Protein 4WOK (pdb70)

InterPro domains:
  IPR001509 NAD-dependent epimerase/dehydratase [PF01370] (6-254)
  IPR005886 UDP-glucose 4-epimerase [TIGR01179] (5-318)
  IPR005886 UDP-glucose 4-epimerase [cd05247] (5-318)
  IPR036291 NAD(P)-binding domain superfamily [SSF51735] (4-320)

CATH classification: 3.40.50.720 (+1 more: 3.90.25.10)

Solvent-accessible surface area: 13259 Å² total; per-residue (Å²): 122,62,36,0,0,0,0,10,0,1,18,15,28,1,2,5,0,3,67,38,0,34,70,101,51,23,35,2,4,3,0,12,54,55,78,42,9,76,110,88,10,24,116,64,42,73,58,22,80,5,46,9,59,60,66,80,96,0,27,109,6,2,118,154,24,68,10,34,0,0,0,4,26,20,20,29,31,42,119,44,46,2,100,95,55,54,74,75,2,97,161,35,5,29,29,0,2,81,11,0,2,17,0,2,92,101,31,88,9,53,11,0,0,3,7,5,8,1,29,0,1,15,80,33,106,62,80,53,0,23,39,80,35,62,41,94,8,142,45,28,55,0,97,0,14,11,57,0,13,102,25,0,36,91,21,19,136,67,101,38,12,90,28,0,1,0,16,16,48,44,20,4,4,1,12,108,113,37,133,8,22,12,54,51,134,76,21,37,59,36,4,5,63,0,0,35,3,6,17,59,141,61,134,74,0,61,8,66,1,78,86,18,99,16,139,61,9,0,13,28,38,3,13,2,2,0,19,0,0,0,55,0,0,1,56,0,0,46,32,3,107,132,94,18,49,70,23,34,0,0,1,3,49,21,62,25,18,2,18,78,69,0,18,95,0,0,24,152,13,11,66,114,92,10,51,47,35,66,124,87,96,151,101,85,53,37,55,17,24,48,0,44,33,63,53,0,31,125,95,17,49,4,116,32,90,79,11,78,40,58,29,2,0,100,10,4,0,75,52,14,34,12,72,53,110

Foldseek 3Di:
DAEEEQEQLQAALNLLLCVVSLVVPHAYEYEYQVPWGDPVSNDRHHYDHDALLVLVSLLVVCLVRVHQAYEHPFADADFVCCQVCVVRRCCCLVVSLVSNLVSCLVNVNAEYEYEAEPLQQDDFDDPAAFPPTHGDHDTSNSVSSVNSVVVQVVCCVVRVHFYEYEYEHAEFFHDLVQPGAHDGVVDDGQLLVQLLQLLVVDVADEAAWQCFPDPRTFAKEFYAYSNLVSVLSVLRSVCVVVVHHYYYFYDGQSDIDGSVRSQVLLCVFFVTGGHYDYHHHDPPDHRYYGHDHVVCCVRSVGHGDQGDSNSRNQRHNVVNNTDTD

Sequence (325 aa):
ANNVLVVGGAGFIGSHTAKKLLAGQQGYAPVVYDNLSTGHQSAVRWGDFVEGDILDQARLVETMEKYAPVAVIHFAAASSAAYYVVGESVEDPAKYYRNNVGGTQSLLLDACRLTRTQNVIFSSSCATYGVPSRLPIGEGEAQNPINPYGRRTKLIAEHMLADYAVAYGLLRYVALRYFNASSGADIDGELGEKHDPETHLIPRAMMAAAGRLDVLEVYGDDYETPDGTCIRDYIHVTDLARAHVLAVEHLKEAGGNLAVNLGTGRGTSIREIVQSIGRLTGRSVPVAMRRARRAGDPPALYADPALAAEKLGFHTVYSDLDDTIIRTAAPHFGLEVR

Radius of gyration: 19.09 Å; Cα contacts (8 Å, |Δi|>4): 729; chains: 1; bounding box: 48×44×53 Å

Organism: Brucella ovis (strain ATCC 25840 / 63/290 / NCTC 10512) (NCBI:txid444178)

Secondary structure (DSSP, 8-state):
--EEEEETTTSHHHHHHHHHHHHTT-EEEEEE--SSS-GGG--SS-EEE--TT-HHHHHHHHHHH--SEEEE------TTHHHH-HHHHIIIIIIHHHHHHHHHHHTT--EEEEE--GGGGBS-SSSSB-TTS--B-SSHHHHHHHHHHHHHHHHHHHH--EEEEEE-SEEE---TTSS-----SS---HHHHHHHHHHTSSS-EEEE-S-SSSTTSS-EE-EEEHHHHHHHHHHHHHHHHTTPPPEEEE-S-S--EEHHHHHHHHHHHHS----EEEEPPPTT--SB--B--HHHHHHH----SS-SHHHHHHHHGGGGT----

Structure (mmCIF, N/CA/C/O backbone):
data_4WOK
#
_entry.id   4WOK
#
_cell.length_a   76.480
_cell.length_b   86.460
_cell.length_c   126.850
_cell.angle_alpha   90.000
_cell.angle_beta   90.000
_cell.angle_gamma   90.000
#
_symmetry.space_group_name_H-M   'I 2 2 2'
#
loop_
_entity.id
_entity.type
_entity.pdbx_description
1 polymer 'UDP-glucose 4-epimerase'
2 non-polymer NICOTINAMIDE-ADENINE-DINUCLEOTIDE
3 non-polymer 'ZINC ION'
4 non-polymer 'PHOSPHATE ION'
5 water water
#
loop_
_atom_site.group_PDB
_atom_site.id
_atom_site.type_symbol
_atom_site.label_atom_id
_atom_site.label_alt_id
_atom_site.label_comp_id
_atom_site.label_asym_id
_atom_site.label_entity_id
_atom_site.label_seq_id
_atom_site.pdbx_PDB_ins_code
_atom_site.Cartn_x
_atom_site.Cartn_y
_atom_site.Cartn_z
_atom_site.occupancy
_atom_site.B_iso_or_equiv
_atom_site.auth_seq_id
_atom_site.auth_comp_id
_atom_site.auth_asym_id
_atom_site.auth_atom_id
_atom_site.pdbx_PDB_model_num
ATOM 1 N N . ALA A 1 11 ? 27.652 5.614 50.222 1.00 48.22 3 ALA A N 1
ATOM 2 C CA . ALA A 1 11 ? 28.371 5.757 48.960 1.00 60.53 3 ALA A CA 1
ATOM 3 C C . ALA A 1 11 ? 27.629 6.724 48.049 1.00 51.14 3 ALA A C 1
ATOM 4 O O . ALA A 1 11 ? 27.887 7.929 48.062 1.00 57.24 3 ALA A O 1
ATOM 6 N N . ASN A 1 12 ? 26.703 6.210 47.253 1.00 37.06 4 ASN A N 1
ATOM 7 C CA . ASN A 1 12 ? 25.948 7.107 46.401 1.00 31.89 4 ASN A CA 1
ATOM 8 C C . ASN A 1 12 ? 24.489 6.679 46.235 1.00 32.06 4 ASN A C 1
ATOM 9 O O . ASN A 1 12 ? 23.808 7.192 45.359 1.00 29.50 4 ASN A O 1
ATOM 14 N N . ASN A 1 13 ? 24.005 5.766 47.085 1.00 26.08 5 ASN A N 1
ATOM 15 C CA . ASN A 1 13 ? 22.560 5.451 47.077 1.00 24.42 5 ASN A CA 1
ATOM 16 C C . ASN A 1 13 ? 21.749 6.617 47.633 1.00 28.49 5 ASN A C 1
ATOM 17 O O . ASN A 1 13 ? 22.089 7.174 48.682 1.00 26.98 5 ASN A O 1
ATOM 22 N N . VAL A 1 14 ? 20.679 6.981 46.935 1.00 25.30 6 VAL A N 1
ATOM 23 C CA . VAL A 1 14 ? 19.753 7.983 47.425 1.00 24.30 6 VAL A CA 1
ATOM 24 C C . VAL A 1 14 ? 18.380 7.339 47.444 1.00 23.33 6 VAL A C 1
ATOM 25 O O . VAL A 1 14 ? 17.922 6.812 46.437 1.00 20.10 6 VAL A O 1
ATOM 29 N N . LEU A 1 15 ? 17.756 7.308 48.616 1.00 20.52 7 LEU A N 1
ATOM 30 C CA . LEU A 1 15 ? 16.463 6.661 48.751 1.00 18.57 7 LEU A CA 1
ATOM 31 C C . LEU A 1 15 ? 15.359 7.641 48.340 1.00 22.01 7 LEU A C 1
ATOM 32 O O . LEU A 1 15 ? 15.184 8.697 48.947 1.00 22.49 7 LEU A O 1
ATOM 37 N N . VAL A 1 16 ? 14.633 7.291 47.293 1.00 17.98 8 VAL A N 1
ATOM 38 C CA . VAL A 1 16 ? 13.571 8.151 46.791 1.00 17.48 8 VAL A CA 1
ATOM 39 C C . VAL A 1 16 ? 12.240 7.528 47.162 1.00 17.62 8 VAL A C 1
ATOM 40 O O . VAL A 1 16 ? 11.730 6.626 46.492 1.00 21.33 8 VAL A O 1
ATOM 44 N N . VAL A 1 17 ? 11.699 8.010 48.268 1.00 18.73 9 VAL A N 1
ATOM 45 C CA . VAL A 1 17 ? 10.459 7.512 48.804 1.00 15.90 9 VAL A CA 1
ATOM 46 C C . VAL A 1 17 ? 9.300 8.167 48.039 1.00 16.81 9 VAL A C 1
ATOM 47 O O . VAL A 1 17 ? 9.228 9.382 47.963 1.00 20.27 9 VAL A O 1
ATOM 51 N N . GLY A 1 18 ? 8.411 7.368 47.459 1.00 15.72 10 GLY A N 1
ATOM 52 C CA . GLY A 1 18 ? 7.424 7.908 46.529 1.00 16.80 10 GLY A CA 1
ATOM 53 C C . GLY A 1 18 ? 8.018 8.068 45.133 1.00 19.09 10 GLY A C 1
ATOM 54 O O . GLY A 1 18 ? 7.469 8.772 44.279 1.00 17.19 10 GLY A O 1
ATOM 55 N N . GLY A 1 19 ? 9.141 7.395 44.892 1.00 18.14 11 GLY A N 1
ATOM 56 C CA . GLY A 1 19 ? 9.878 7.519 43.637 1.00 15.76 11 GLY A CA 1
ATOM 57 C C . GLY A 1 19 ? 9.281 6.872 42.394 1.00 23.18 11 GLY A C 1
ATOM 58 O O . GLY A 1 19 ? 9.853 6.970 41.298 1.00 19.99 11 GLY A O 1
ATOM 59 N N . ALA A 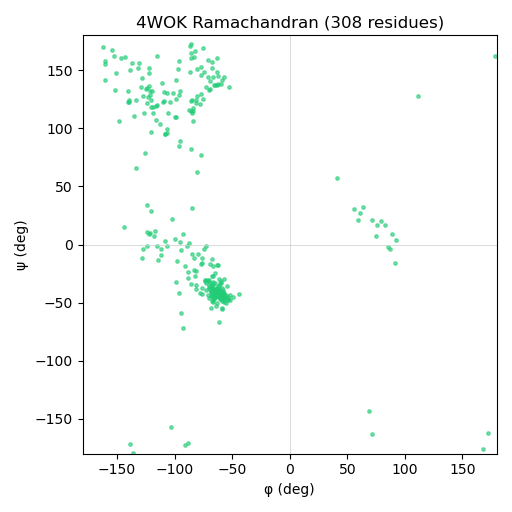1 20 ? 8.132 6.219 42.539 1.00 16.62 12 ALA A N 1
ATOM 60 C CA . ALA A 1 20 ? 7.425 5.661 41.379 1.00 17.69 12 ALA A CA 1
ATOM 61 C C . ALA A 1 20 ? 6.368 6.632 40.841 1.00 17.72 12 ALA A C 1
ATOM 62 O O . ALA A 1 20 ? 5.710 6.367 39.819 1.00 19.41 12 ALA A O 1
ATOM 64 N N . GLY A 1 21 ? 6.194 7.751 41.536 1.00 19.59 13 GLY A N 1
ATOM 65 C CA . GLY A 1 21 ? 5.192 8.738 41.151 1.00 15.60 13 GLY A CA 1
ATOM 66 C C . GLY A 1 21 ? 5.728 9.762 40.159 1.00 20.20 13 GLY A C 1
ATOM 67 O O . GLY A 1 21 ? 6.824 9.621 39.630 1.00 19.77 13 GLY A O 1
ATOM 68 N N . PHE A 1 22 ? 4.942 10.800 39.916 1.00 19.71 14 PHE A N 1
ATOM 69 C CA . PHE A 1 22 ? 5.261 11.822 38.918 1.00 21.89 14 PHE A CA 1
ATOM 70 C C . PHE A 1 22 ? 6.573 12.569 39.242 1.00 26.37 14 PHE A C 1
ATOM 71 O O . PHE A 1 22 ? 7.578 12.449 38.523 1.00 21.64 14 PHE A O 1
ATOM 79 N N . ILE A 1 23 ? 6.593 13.329 40.326 1.00 22.03 15 ILE A N 1
ATOM 80 C CA . ILE A 1 23 ? 7.792 14.112 40.634 1.00 19.66 15 ILE A CA 1
ATOM 81 C C . ILE A 1 23 ? 8.968 13.217 41.079 1.00 18.42 15 ILE A C 1
ATOM 82 O O . ILE A 1 23 ? 10.130 13.505 40.764 1.00 25.60 15 ILE A O 1
ATOM 87 N N . GLY A 1 24 ? 8.663 12.151 41.814 1.00 17.38 16 GLY A N 1
ATOM 88 C CA . GLY A 1 24 ? 9.691 11.252 42.335 1.00 17.19 16 GLY A CA 1
ATOM 89 C C . GLY A 1 24 ? 10.431 10.532 41.216 1.00 21.44 16 GLY A C 1
ATOM 90 O O . GLY A 1 24 ? 11.641 10.381 41.278 1.00 20.79 16 GLY A O 1
ATOM 91 N N . SER A 1 25 ? 9.709 10.079 40.191 1.00 21.10 17 SER A N 1
ATOM 92 C CA . SER A 1 25 ? 10.356 9.375 39.086 1.00 19.12 17 SER A CA 1
ATOM 93 C C . SER A 1 25 ? 11.237 10.333 38.291 1.00 23.87 17 SER A C 1
ATOM 94 O O . SER A 1 25 ? 12.344 9.960 37.885 1.00 22.05 17 SER A O 1
ATOM 97 N N . HIS A 1 26 ? 10.775 11.568 38.079 1.00 20.81 18 HIS A N 1
ATOM 98 C CA . HIS A 1 26 ? 11.627 12.558 37.408 1.00 26.94 18 HIS A CA 1
ATOM 99 C C . HIS A 1 26 ? 12.898 12.841 38.213 1.00 22.96 18 HIS A C 1
ATOM 100 O O . HIS A 1 26 ? 13.981 13.086 37.651 1.00 25.36 18 HIS A O 1
ATOM 107 N N . THR A 1 27 ? 12.757 12.823 39.532 1.00 24.28 19 THR A N 1
ATOM 108 C CA . THR A 1 27 ? 13.889 13.096 40.409 1.00 22.77 19 THR A CA 1
ATOM 109 C C . THR A 1 27 ? 14.871 11.929 40.403 1.00 22.43 19 THR A C 1
ATOM 110 O O . THR A 1 27 ? 16.088 12.137 40.401 1.00 23.90 19 THR A O 1
ATOM 114 N N . ALA A 1 28 ? 14.346 10.704 40.381 1.00 22.22 20 ALA A N 1
ATOM 115 C CA . ALA A 1 28 ? 15.190 9.512 40.231 1.00 23.67 20 ALA A CA 1
ATOM 116 C C . ALA A 1 28 ? 15.991 9.552 38.921 1.00 27.53 20 ALA A C 1
ATOM 117 O O . ALA A 1 28 ? 17.196 9.273 38.906 1.00 25.14 20 ALA A O 1
ATOM 119 N N . LYS A 1 29 ? 15.323 9.886 37.817 1.00 23.46 21 LYS A N 1
ATOM 120 C CA A LYS A 1 29 ? 16.007 10.037 36.532 0.27 23.91 21 LYS A CA 1
ATOM 121 C CA B LYS A 1 29 ? 16.011 10.036 36.529 0.73 23.92 21 LYS A CA 1
ATOM 122 C C . LYS A 1 29 ? 17.156 11.036 36.639 1.00 25.11 21 LYS A C 1
ATOM 123 O O . LYS A 1 29 ? 18.271 10.783 36.158 1.00 26.24 21 LYS A O 1
ATOM 134 N N . LEU A 1 30 ? 16.888 12.171 37.275 1.00 26.72 22 LEU A N 1
ATOM 135 C CA . LEU A 1 30 ? 17.901 13.211 37.382 1.00 29.49 22 LEU A CA 1
ATOM 136 C C . LEU A 1 30 ? 19.050 12.767 38.273 1.00 32.87 22 LEU A 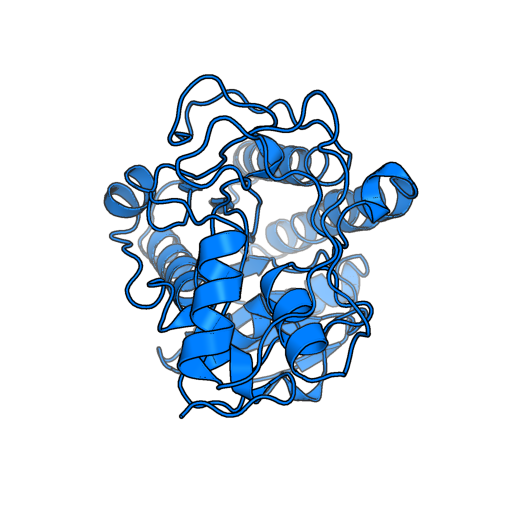C 1
ATOM 137 O O . LEU A 1 30 ? 20.218 12.991 37.943 1.00 31.70 22 LEU A O 1
ATOM 142 N N . LEU A 1 31 ? 18.718 12.145 39.400 1.00 25.12 23 LEU A N 1
ATOM 143 C CA . LEU A 1 31 ? 19.748 11.659 40.311 1.00 25.32 23 LEU A CA 1
ATOM 144 C C . LEU A 1 31 ? 20.724 10.767 39.562 1.00 26.26 23 LEU A C 1
ATOM 145 O O . LEU A 1 31 ? 21.937 10.913 39.699 1.00 27.45 23 LEU A O 1
ATOM 150 N N . ALA A 1 32 ? 20.186 9.848 38.765 1.00 28.12 24 ALA A N 1
ATOM 151 C CA . ALA A 1 32 ? 21.007 8.897 38.024 1.00 32.11 24 ALA A CA 1
ATOM 152 C C . ALA A 1 32 ? 21.876 9.602 36.995 1.00 39.36 24 ALA A C 1
ATOM 153 O O . ALA A 1 32 ? 22.995 9.166 36.716 1.00 33.14 24 ALA A O 1
ATOM 155 N N . GLY A 1 33 ? 21.364 10.695 36.438 1.00 34.43 25 GLY A N 1
ATOM 156 C CA . GLY A 1 33 ? 22.140 11.492 35.504 1.00 38.58 25 GLY A CA 1
ATOM 157 C C . GLY A 1 33 ? 23.315 12.175 36.182 1.00 39.35 25 GLY A C 1
ATOM 158 O O . GLY A 1 33 ? 24.329 12.469 35.542 1.00 34.33 25 GLY A O 1
ATOM 159 N N . GLN A 1 34 ? 23.191 12.433 37.482 1.00 30.79 26 GLN A N 1
ATOM 160 C CA A GLN A 1 34 ? 24.278 13.098 38.190 0.51 40.37 26 GLN A CA 1
ATOM 161 C CA B GLN A 1 34 ? 24.238 13.096 38.252 0.49 40.20 26 GLN A CA 1
ATOM 162 C C . GLN A 1 34 ? 25.165 12.096 38.928 1.00 44.39 26 GLN A C 1
ATOM 163 O O . GLN A 1 34 ? 26.017 12.474 39.727 1.00 38.59 26 GLN A O 1
ATOM 174 N N . GLY A 1 35 ? 24.984 10.817 38.624 1.00 38.07 27 GLY A N 1
ATOM 175 C CA . GLY A 1 35 ? 25.874 9.800 39.148 1.00 43.48 27 GLY A CA 1
ATOM 176 C C . GLY A 1 35 ? 25.446 9.160 40.455 1.00 32.63 27 GLY A C 1
ATOM 177 O O . GLY A 1 35 ? 26.184 8.358 41.022 1.00 32.58 27 GLY A O 1
ATOM 178 N N . TYR A 1 36 ? 24.272 9.523 40.951 1.00 28.85 28 TYR A N 1
ATOM 179 C CA . TYR A 1 36 ? 23.720 8.836 42.110 1.00 31.30 28 TYR A CA 1
ATOM 180 C C . TYR A 1 36 ? 23.010 7.568 41.671 1.00 33.11 28 TYR A C 1
ATOM 181 O O . TYR A 1 36 ? 22.670 7.400 40.497 1.00 27.19 28 TYR A O 1
ATOM 190 N N . ALA A 1 37 ? 22.802 6.670 42.624 1.00 26.35 29 ALA A N 1
ATOM 191 C CA . ALA A 1 37 ? 21.995 5.487 42.389 1.00 28.80 29 ALA A CA 1
ATOM 192 C C . ALA A 1 37 ? 20.684 5.644 43.140 1.00 26.26 29 ALA A C 1
ATOM 193 O O . ALA A 1 37 ? 20.597 5.336 44.329 1.00 26.22 29 ALA A O 1
ATOM 195 N N . PRO A 1 38 ? 19.657 6.138 42.445 1.00 23.39 30 PRO A N 1
ATOM 196 C CA . PRO A 1 38 ? 18.374 6.218 43.141 1.00 21.27 30 PRO A CA 1
ATOM 197 C C . PRO A 1 38 ? 17.839 4.836 43.482 1.00 28.30 30 PRO A C 1
ATOM 198 O O . PRO A 1 38 ? 17.899 3.903 42.681 1.00 22.59 30 PRO A O 1
ATOM 202 N N . VAL A 1 39 ? 17.321 4.716 44.695 1.00 22.24 31 VAL A N 1
ATOM 203 C CA . VAL A 1 39 ? 16.645 3.519 45.148 1.00 19.10 31 VAL A CA 1
ATOM 204 C C . VAL A 1 39 ? 15.231 3.919 45.470 1.00 20.85 31 VAL A C 1
ATOM 205 O O . VAL A 1 39 ? 15.017 4.742 46.359 1.00 21.58 31 VAL A O 1
ATOM 209 N N . VAL A 1 40 ? 14.264 3.345 44.770 1.00 18.99 32 VAL A N 1
ATOM 210 C CA . VAL A 1 40 ? 12.878 3.795 44.964 1.00 18.34 32 VAL A CA 1
ATOM 211 C C . VAL A 1 40 ? 12.170 2.908 45.976 1.00 24.53 32 VAL A C 1
ATOM 212 O O . VAL A 1 40 ? 12.251 1.679 45.902 1.00 21.41 32 VAL A O 1
ATOM 216 N N . TYR A 1 41 ? 11.492 3.548 46.934 1.00 18.68 33 TYR A N 1
ATOM 217 C CA . TYR A 1 41 ? 10.670 2.865 47.928 1.00 19.04 33 TYR A CA 1
ATOM 218 C C . TYR A 1 41 ? 9.264 3.429 47.743 1.00 19.04 33 TYR A C 1
ATOM 219 O O . TYR A 1 41 ? 9.060 4.628 47.880 1.00 19.37 33 TYR A O 1
ATOM 228 N N . ASP A 1 42 ? 8.305 2.581 47.390 1.00 16.30 34 ASP A N 1
ATOM 229 C CA . ASP A 1 42 ? 7.003 3.095 46.926 1.00 13.22 34 ASP A CA 1
ATOM 230 C C . ASP A 1 42 ? 5.968 2.005 47.058 1.00 18.43 34 ASP A C 1
ATOM 231 O O . ASP A 1 42 ? 6.280 0.835 46.808 1.00 16.56 34 ASP A O 1
ATOM 236 N N . ASN A 1 43 ? 4.741 2.350 47.452 1.00 15.83 35 ASN A N 1
ATOM 237 C CA . ASN A 1 43 ? 3.751 1.299 47.643 1.00 18.94 35 ASN A CA 1
ATOM 238 C C . ASN A 1 43 ? 2.863 1.086 46.416 1.00 22.75 35 ASN A C 1
ATOM 239 O O . ASN A 1 43 ? 1.945 0.255 46.447 1.00 18.85 35 ASN A O 1
ATOM 244 N N . LEU A 1 44 ? 3.147 1.851 45.361 1.00 15.29 36 LEU A N 1
ATOM 245 C CA . LEU A 1 44 ? 2.418 1.840 44.071 1.00 15.90 36 LEU A CA 1
ATOM 246 C C . LEU A 1 44 ? 0.929 2.165 44.174 1.00 17.25 36 LEU A C 1
ATOM 247 O O . LEU A 1 44 ? 0.155 1.853 43.255 1.00 18.15 36 LEU A O 1
ATOM 252 N N . SER A 1 45 ? 0.533 2.828 45.257 1.00 15.48 37 SER A N 1
ATOM 253 C CA . SER A 1 45 ? -0.865 3.232 45.423 1.00 17.22 37 SER A CA 1
ATOM 254 C C . SER A 1 45 ? -1.321 4.216 44.335 1.00 22.84 37 SER A C 1
ATOM 255 O O . SER A 1 45 ? -2.440 4.111 43.825 1.00 17.04 37 SER A O 1
ATOM 258 N N . THR A 1 46 ? -0.471 5.179 43.982 1.00 17.69 38 THR A N 1
ATOM 259 C CA . THR A 1 46 ? -0.802 6.116 42.898 1.00 18.67 38 THR A CA 1
ATOM 260 C C . THR A 1 46 ? 0.319 6.200 41.857 1.00 19.12 38 THR A C 1
ATOM 261 O O . THR A 1 46 ? 0.127 6.761 40.774 1.00 21.62 38 THR A O 1
ATOM 265 N N . GLY A 1 47 ? 1.477 5.635 42.194 1.00 17.72 39 GLY A N 1
ATOM 266 C CA . GLY A 1 47 ? 2.615 5.598 41.286 1.00 17.02 39 GLY A CA 1
ATOM 267 C C . GLY A 1 47 ? 2.626 4.342 40.439 1.00 23.45 39 GLY A C 1
ATOM 268 O O . GLY A 1 47 ? 1.675 3.545 40.476 1.00 19.29 39 GLY A O 1
ATOM 269 N N . HIS A 1 48 ? 3.714 4.149 39.697 1.00 20.31 40 HIS A N 1
ATOM 270 C CA . HIS A 1 48 ? 3.759 3.122 38.659 1.00 23.38 40 HIS A CA 1
ATOM 271 C C . HIS A 1 48 ? 5.103 2.433 38.626 1.00 24.15 40 HIS A C 1
ATOM 272 O O . HIS A 1 48 ? 6.132 3.079 38.462 1.00 23.10 40 HIS A O 1
ATOM 279 N N . GLN A 1 49 ? 5.079 1.117 38.787 1.00 23.40 41 GLN A N 1
ATOM 280 C CA . GLN A 1 49 ? 6.298 0.321 38.771 1.00 22.45 41 GLN A CA 1
ATOM 281 C C . GLN A 1 49 ? 7.106 0.554 37.499 1.00 25.01 41 GLN A C 1
ATOM 282 O O . GLN A 1 49 ? 8.319 0.564 37.535 1.00 26.31 41 GLN A O 1
ATOM 288 N N . SER A 1 50 ? 6.435 0.765 36.374 1.00 23.26 42 SER A N 1
ATOM 289 C CA . SER A 1 50 ? 7.130 0.972 35.104 1.00 27.68 42 SER A CA 1
ATOM 290 C C . SER A 1 50 ? 7.906 2.287 35.055 1.00 29.93 42 SER A C 1
ATOM 291 O O . SER A 1 50 ? 8.712 2.500 34.148 1.00 27.12 42 SER A O 1
ATOM 294 N N . ALA A 1 51 ? 7.667 3.171 36.022 1.00 24.53 43 ALA A N 1
ATOM 295 C CA . ALA A 1 51 ? 8.396 4.443 36.072 1.00 25.78 43 ALA A CA 1
ATOM 296 C C . ALA A 1 51 ? 9.701 4.318 36.876 1.00 26.24 43 ALA A C 1
ATOM 297 O O . ALA A 1 51 ? 10.439 5.290 37.031 1.00 26.12 43 ALA A O 1
ATOM 299 N N . VAL A 1 52 ? 9.966 3.132 37.406 1.00 20.74 44 VAL A N 1
ATOM 300 C CA . VAL A 1 52 ? 11.175 2.929 38.195 1.00 24.66 44 VAL A CA 1
ATOM 301 C C . VAL A 1 52 ? 12.233 2.342 37.258 1.00 30.98 44 VAL A C 1
ATOM 302 O O . VAL A 1 52 ? 12.399 1.124 37.165 1.00 28.55 44 VAL A O 1
ATOM 306 N N . ARG A 1 53 ? 12.931 3.223 36.546 1.00 25.16 45 ARG A N 1
ATOM 307 C CA . ARG A 1 53 ? 13.788 2.791 35.449 1.00 25.14 45 ARG A CA 1
ATOM 308 C C . ARG A 1 53 ? 15.258 3.058 35.685 1.00 28.00 45 ARG A C 1
ATOM 309 O O . ARG A 1 53 ? 16.065 2.736 34.825 1.00 30.03 45 ARG A O 1
ATOM 317 N N . TRP A 1 54 ? 15.611 3.654 36.819 1.00 24.71 46 TRP A N 1
ATOM 318 C CA . TRP A 1 54 ? 16.990 4.145 36.977 1.00 28.41 46 TRP A CA 1
ATOM 319 C C . TRP A 1 54 ? 17.754 3.550 38.147 1.00 30.01 46 TRP A C 1
ATOM 320 O O . TRP A 1 54 ? 18.849 4.007 38.466 1.00 27.38 46 TRP A O 1
ATOM 331 N N . GLY A 1 55 ? 17.187 2.524 38.765 1.00 26.13 47 GLY A N 1
ATOM 332 C CA . GLY A 1 55 ? 17.851 1.817 39.845 1.00 25.31 47 GLY A CA 1
ATOM 333 C C . GLY A 1 55 ? 16.924 0.805 40.514 1.00 28.56 47 GLY A C 1
ATOM 334 O O . GLY A 1 55 ? 15.901 0.413 39.953 1.00 27.20 47 GLY A O 1
ATOM 335 N N . ASP A 1 56 ? 17.280 0.379 41.720 1.00 24.71 48 ASP A N 1
ATOM 336 C CA . ASP A 1 56 ? 16.536 -0.669 42.410 1.00 23.92 48 ASP A CA 1
ATOM 337 C C . ASP A 1 56 ? 15.148 -0.206 42.807 1.00 27.77 48 ASP A C 1
ATOM 338 O O . ASP A 1 56 ? 14.888 0.988 42.929 1.00 21.96 48 ASP A O 1
ATOM 343 N N . PHE A 1 57 ? 14.263 -1.176 42.993 1.00 26.60 49 PHE A N 1
ATOM 344 C CA . PHE A 1 57 ? 12.890 -0.921 43.424 1.00 22.96 49 PHE A CA 1
ATOM 345 C C . PHE A 1 57 ? 12.566 -1.766 44.636 1.00 27.75 49 PHE A C 1
ATOM 346 O O . PHE A 1 57 ? 12.794 -2.969 44.645 1.00 30.89 49 PHE A O 1
ATOM 354 N N . VAL A 1 58 ? 12.068 -1.121 45.679 1.00 21.65 50 VAL A N 1
ATOM 355 C CA . VAL A 1 58 ? 11.567 -1.828 46.834 1.00 20.17 50 VAL A CA 1
ATOM 356 C C . VAL A 1 58 ? 10.107 -1.460 46.952 1.00 23.46 50 VAL A C 1
ATOM 357 O O . VAL A 1 58 ? 9.802 -0.301 47.203 1.00 19.25 50 VAL A O 1
ATOM 361 N N . GLU A 1 59 ? 9.207 -2.416 46.746 1.00 21.85 51 GLU A N 1
ATOM 362 C CA . GLU A 1 59 ? 7.789 -2.142 46.992 1.00 24.70 51 GLU A CA 1
ATOM 363 C C . GLU A 1 59 ? 7.557 -2.170 48.490 1.00 22.97 51 GLU A C 1
ATOM 364 O O . GLU A 1 59 ? 7.937 -3.123 49.169 1.00 21.76 51 GLU A O 1
ATOM 370 N N . GLY A 1 60 ? 6.911 -1.141 49.012 1.00 18.56 52 GLY A N 1
ATOM 371 C CA . GLY A 1 60 ? 6.635 -1.109 50.433 1.00 18.39 52 GLY A CA 1
ATOM 372 C C . GLY A 1 60 ? 5.926 0.169 50.821 1.00 18.45 52 GLY A C 1
ATOM 373 O O . GLY A 1 60 ? 5.948 1.156 50.076 1.00 16.94 52 GLY A O 1
ATOM 374 N N . ASP A 1 61 ? 5.303 0.141 51.991 1.00 16.52 53 ASP A N 1
ATOM 375 C CA . ASP A 1 61 ? 4.622 1.296 52.541 1.00 17.72 53 ASP A CA 1
ATOM 376 C C . ASP A 1 61 ? 5.514 1.970 53.556 1.00 15.50 53 ASP A C 1
ATOM 377 O O . ASP A 1 61 ? 6.209 1.286 54.323 1.00 16.60 53 ASP A O 1
ATOM 382 N N . ILE A 1 62 ? 5.516 3.300 53.588 1.00 13.08 54 ILE A N 1
ATOM 383 C CA . ILE A 1 62 ? 6.330 3.959 54.613 1.00 17.04 54 ILE A CA 1
ATOM 384 C C . ILE A 1 62 ? 5.798 3.691 56.026 1.00 16.80 54 ILE A C 1
ATOM 385 O O . ILE A 1 62 ? 6.536 3.837 57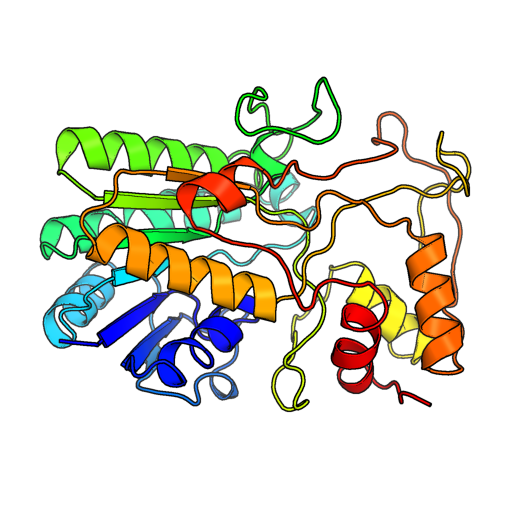.013 1.00 18.26 54 ILE A O 1
ATOM 390 N N . LEU A 1 63 ? 4.535 3.257 56.145 1.00 14.61 55 LEU A N 1
ATOM 391 C CA . LEU A 1 63 ? 4.016 2.857 57.454 1.00 17.66 55 LEU A CA 1
ATOM 392 C C . LEU A 1 63 ? 4.528 1.477 57.912 1.00 18.35 55 LEU A C 1
ATOM 393 O O . LEU A 1 63 ? 4.303 1.071 59.050 1.00 21.84 55 LEU A O 1
ATOM 398 N N . ASP A 1 64 ? 5.153 0.737 57.002 1.00 20.05 56 ASP A N 1
ATOM 399 C CA . ASP A 1 64 ? 5.730 -0.569 57.317 1.00 21.79 56 ASP A CA 1
ATOM 400 C C . ASP A 1 64 ? 7.132 -0.290 57.847 1.00 27.43 56 ASP A C 1
ATOM 401 O O . ASP A 1 64 ? 8.106 -0.342 57.094 1.00 20.52 56 ASP A O 1
ATOM 406 N N . GLN A 1 65 ? 7.237 0.058 59.123 1.00 21.10 57 GLN A N 1
ATOM 407 C CA . GLN A 1 65 ? 8.491 0.630 59.607 1.00 23.60 57 GLN A CA 1
ATOM 408 C C . GLN A 1 65 ? 9.637 -0.383 59.563 1.00 24.69 57 GLN A C 1
ATOM 409 O O . GLN A 1 65 ? 10.761 -0.003 59.260 1.00 20.43 57 GLN A O 1
ATOM 415 N N . ALA A 1 66 ? 9.355 -1.661 59.817 1.00 20.41 58 ALA A N 1
ATOM 416 C CA . ALA A 1 66 ? 10.416 -2.680 59.728 1.00 26.48 58 ALA A CA 1
ATOM 417 C C . ALA A 1 66 ? 10.993 -2.737 58.316 1.00 27.04 58 ALA A C 1
ATOM 418 O O . ALA A 1 66 ? 12.206 -2.789 58.122 1.00 23.61 58 ALA A O 1
ATOM 420 N N . ARG A 1 67 ? 10.122 -2.727 57.318 1.00 21.79 59 ARG A N 1
ATOM 421 C CA . ARG A 1 67 ? 10.583 -2.835 55.949 1.00 20.96 59 ARG A CA 1
ATOM 422 C C . ARG A 1 67 ? 11.370 -1.600 55.538 1.00 19.64 59 ARG A C 1
ATOM 423 O O . ARG A 1 67 ? 12.335 -1.695 54.791 1.00 21.35 59 ARG A O 1
ATOM 431 N N . LEU A 1 68 ? 10.940 -0.437 56.012 1.00 20.41 60 LEU A N 1
ATOM 432 C CA . LEU A 1 68 ? 11.645 0.800 55.689 1.00 19.39 60 LEU A CA 1
ATOM 433 C C . LEU A 1 68 ? 13.033 0.832 56.352 1.00 20.97 60 LEU A C 1
ATOM 434 O O . LEU A 1 68 ? 14.037 1.193 55.724 1.00 20.54 60 LEU A O 1
ATOM 439 N N . VAL A 1 69 ? 13.095 0.439 57.619 1.00 22.23 61 VAL A N 1
ATOM 440 C CA . VAL A 1 69 ? 14.387 0.335 58.307 1.00 20.96 61 VAL A CA 1
ATOM 441 C C . VAL A 1 69 ? 15.314 -0.667 57.615 1.00 22.82 61 VAL A C 1
ATOM 442 O O . VAL A 1 69 ? 16.511 -0.401 57.407 1.00 23.94 61 VAL A O 1
ATOM 446 N N . GLU A 1 70 ? 14.763 -1.819 57.251 1.00 21.59 62 GLU A N 1
ATOM 447 C CA . GLU A 1 70 ? 15.524 -2.854 56.554 1.00 22.78 62 GLU A CA 1
ATOM 448 C C . GLU A 1 70 ? 16.151 -2.277 55.295 1.00 25.60 62 GLU A C 1
ATOM 449 O O . GLU A 1 70 ? 17.318 -2.525 54.977 1.00 23.31 62 GLU A O 1
ATOM 455 N N . THR A 1 71 ? 15.350 -1.489 54.588 1.00 19.00 63 THR A N 1
ATOM 456 C CA . THR A 1 71 ? 15.788 -0.892 53.338 1.00 22.45 63 THR A CA 1
ATOM 457 C C . THR A 1 71 ? 16.900 0.106 53.565 1.00 22.13 63 THR A C 1
ATOM 458 O O . THR A 1 71 ? 17.903 0.105 52.847 1.00 26.54 63 THR A O 1
ATOM 462 N N . MET A 1 72 ? 16.733 0.968 54.560 1.00 20.81 64 MET A N 1
ATOM 463 C CA . MET A 1 72 ? 17.799 1.920 54.876 1.00 24.60 64 MET A CA 1
ATOM 464 C C . MET A 1 72 ? 19.091 1.228 55.324 1.00 22.94 64 MET A C 1
ATOM 465 O O . MET A 1 72 ? 20.199 1.681 54.997 1.00 23.21 64 MET A O 1
ATOM 470 N N . GLU A 1 73 ? 18.961 0.122 56.050 1.00 22.60 65 GLU A N 1
ATOM 471 C CA . GLU A 1 73 ? 20.149 -0.627 56.483 1.00 25.57 65 GLU A CA 1
ATOM 472 C C . GLU A 1 73 ? 20.851 -1.278 55.291 1.00 29.34 65 GLU A C 1
ATOM 473 O O . GLU A 1 73 ? 22.088 -1.272 55.195 1.00 27.69 65 GLU A O 1
ATOM 479 N N . LYS A 1 74 ? 20.074 -1.827 54.368 1.00 22.90 66 LYS A N 1
ATOM 480 C CA . LYS A 1 74 ? 20.665 -2.448 53.187 1.00 27.60 66 LYS A CA 1
ATOM 481 C C . LYS A 1 74 ? 21.387 -1.428 52.299 1.00 28.88 66 LYS A C 1
ATOM 482 O O . LYS A 1 74 ? 22.496 -1.683 51.827 1.00 25.27 66 LYS A O 1
ATOM 488 N N . TYR A 1 75 ? 20.762 -0.274 52.069 1.00 25.16 67 TYR A N 1
ATOM 489 C CA . TYR A 1 75 ? 21.278 0.658 51.068 1.00 25.03 67 TYR A CA 1
ATOM 490 C C . TYR A 1 75 ? 22.131 1.794 51.644 1.00 29.12 67 TYR A C 1
ATOM 491 O O . TYR A 1 75 ? 22.836 2.468 50.889 1.00 29.89 67 TYR A O 1
ATOM 500 N N . ALA A 1 76 ? 22.088 1.992 52.964 1.00 24.83 68 ALA A N 1
ATOM 501 C CA . ALA A 1 76 ? 22.848 3.068 53.613 1.00 24.43 68 ALA A CA 1
ATOM 502 C C . ALA A 1 76 ? 22.807 4.366 52.806 1.00 25.47 68 ALA A C 1
ATOM 503 O O . ALA A 1 76 ? 23.858 4.898 52.420 1.00 26.80 68 ALA A O 1
ATOM 505 N N . PRO A 1 77 ? 21.601 4.876 52.529 1.00 25.17 69 PRO A N 1
ATOM 506 C CA . PRO A 1 77 ? 21.509 6.010 51.608 1.00 25.88 69 PRO A CA 1
ATOM 507 C C . PRO A 1 77 ? 22.149 7.271 52.163 1.00 24.84 69 PRO A C 1
ATOM 508 O O . PRO A 1 77 ? 22.069 7.510 53.370 1.00 25.69 69 PRO A O 1
ATOM 512 N N . VAL A 1 78 ? 22.772 8.064 51.294 1.00 23.38 70 VAL A N 1
ATOM 513 C CA . VAL A 1 78 ? 23.395 9.310 51.723 1.00 29.06 70 VAL A CA 1
ATOM 514 C C . VAL A 1 78 ? 22.348 10.396 51.958 1.00 29.47 70 VAL A C 1
ATOM 515 O O . VAL A 1 78 ? 22.633 11.419 52.580 1.00 26.10 70 VAL A O 1
ATOM 519 N N . ALA A 1 79 ? 21.143 10.181 51.437 1.00 23.37 71 ALA A N 1
ATOM 520 C CA . ALA A 1 79 ? 20.033 11.095 51.645 1.00 22.66 71 ALA A CA 1
ATOM 521 C C . ALA A 1 79 ? 18.726 10.373 51.359 1.00 22.96 71 ALA A C 1
ATOM 522 O O . ALA A 1 79 ? 18.706 9.375 50.627 1.00 22.09 71 ALA A O 1
ATOM 524 N N . VAL A 1 80 ? 17.642 10.905 51.919 1.00 19.53 72 VAL A N 1
ATOM 525 C CA . VAL A 1 80 ? 16.294 10.403 51.680 1.00 19.49 72 VAL A CA 1
ATOM 526 C C . VAL A 1 80 ? 15.449 11.558 51.135 1.00 22.56 72 VAL A C 1
ATOM 527 O O . VAL A 1 80 ? 15.422 12.634 51.723 1.00 25.02 72 VAL A O 1
ATOM 531 N N . ILE A 1 81 ? 14.799 11.344 49.993 1.00 19.45 73 ILE A N 1
ATOM 532 C CA . ILE A 1 81 ? 13.881 12.336 49.450 1.00 18.13 73 ILE A CA 1
ATOM 533 C C . ILE A 1 81 ? 12.458 11.791 49.605 1.00 18.68 73 ILE A C 1
ATOM 534 O O . ILE A 1 81 ? 12.146 10.700 49.129 1.00 22.24 73 ILE A O 1
ATOM 539 N N . HIS A 1 82 ? 11.616 12.565 50.275 1.00 16.94 74 HIS A N 1
ATOM 540 C CA . HIS A 1 82 ? 10.308 12.094 50.712 1.00 16.73 74 HIS A CA 1
ATOM 541 C C . HIS A 1 82 ? 9.216 12.718 49.846 1.00 21.26 74 HIS A C 1
ATOM 542 O O . HIS A 1 82 ? 8.840 13.871 50.048 1.00 18.70 74 HIS A O 1
ATOM 549 N N . PHE A 1 83 ? 8.734 11.954 48.868 1.00 16.90 75 PHE A N 1
ATOM 550 C CA . PHE A 1 83 ? 7.602 12.351 48.020 1.00 16.42 75 PHE A CA 1
ATOM 551 C C . PHE A 1 83 ? 6.316 11.584 48.343 1.00 17.48 75 PHE A C 1
ATOM 552 O O . PHE A 1 83 ? 5.298 11.773 47.681 1.00 23.43 75 PHE A O 1
ATOM 560 N N . ALA A 1 84 ? 6.387 10.669 49.300 1.00 15.86 76 ALA A N 1
ATOM 561 C CA . ALA A 1 84 ? 5.330 9.684 49.478 1.00 14.69 76 ALA A CA 1
ATOM 562 C C . ALA A 1 84 ? 4.175 10.280 50.272 1.00 17.55 76 ALA A C 1
ATOM 563 O O . ALA A 1 84 ? 4.150 10.244 51.490 1.00 30.51 76 ALA A O 1
ATOM 565 N N A ALA A 1 85 ? 3.250 10.841 49.502 0.44 16.53 77 ALA A N 1
ATOM 566 N N B ALA A 1 85 ? 3.186 10.841 49.590 0.56 17.08 77 ALA A N 1
ATOM 567 C CA A ALA A 1 85 ? 2.019 11.419 49.985 0.44 20.00 77 ALA A CA 1
ATOM 568 C CA B ALA A 1 85 ? 2.080 11.430 50.332 0.56 17.43 77 ALA A CA 1
ATOM 569 C C A ALA A 1 85 ? 1.193 11.722 48.744 0.44 23.64 77 ALA A C 1
ATOM 570 C C B ALA A 1 85 ? 0.765 11.373 49.564 0.56 22.43 77 ALA A C 1
ATOM 571 O O A ALA A 1 85 ? 1.315 12.802 48.167 0.44 24.42 77 ALA A O 1
ATOM 572 O O B ALA A 1 85 ? 0.751 11.102 48.360 0.56 26.16 77 ALA A O 1
ATOM 575 N N A SER A 1 86 ? 0.394 10.762 48.295 0.44 26.93 78 SER A N 1
ATOM 576 N N B SER A 1 86 ? -0.333 11.610 50.280 0.56 15.25 78 SER A N 1
ATOM 577 C CA A SER A 1 86 ? -0.482 11.034 47.167 0.44 28.25 78 SER A CA 1
ATOM 578 C CA B SER A 1 86 ? -1.615 11.900 49.662 0.56 24.41 78 SER A CA 1
ATOM 579 C C A SER A 1 86 ? -1.612 11.947 47.625 0.44 25.13 78 SER A C 1
ATOM 580 C C B SER A 1 86 ? -1.671 13.418 49.414 0.56 20.53 78 SER A C 1
ATOM 581 O O A SER A 1 86 ? -1.970 11.967 48.804 0.44 23.69 78 SER A O 1
ATOM 582 O O B SER A 1 86 ? -1.343 14.230 50.293 0.56 16.70 78 SER A O 1
ATOM 587 N N A ALA A 1 87 ? -2.179 12.691 46.688 0.44 18.05 79 ALA A N 1
ATOM 588 N N B ALA A 1 87 ? -2.071 13.790 48.204 0.56 22.19 79 ALA A N 1
ATOM 589 C CA A ALA A 1 87 ? -3.065 13.782 47.051 0.44 29.02 79 ALA A CA 1
ATOM 590 C CA B ALA A 1 87 ? -1.776 15.131 47.702 0.56 28.16 79 ALA A CA 1
ATOM 591 C C A ALA A 1 87 ? -3.952 14.175 45.890 0.44 32.94 79 ALA A C 1
ATOM 592 C C B ALA A 1 87 ? -2.964 15.869 47.121 0.56 28.88 79 ALA A C 1
ATOM 593 O O A ALA A 1 87 ? -3.473 14.351 44.768 0.44 35.19 79 ALA A O 1
ATOM 594 O O B ALA A 1 87 ? -2.792 16.812 46.344 0.56 39.54 79 ALA A O 1
ATOM 597 N N A TYR A 1 88 ? -5.246 14.294 46.170 0.44 31.04 80 TYR A N 1
ATOM 598 N N B TYR A 1 88 ? -4.172 15.459 47.471 0.56 29.88 80 TYR A N 1
ATOM 599 C CA A TYR A 1 88 ? -6.190 14.901 45.248 0.44 35.97 80 TYR A CA 1
ATOM 600 C CA B TYR A 1 88 ? -5.326 16.036 46.798 0.56 34.73 80 TYR A CA 1
ATOM 601 C C A TYR A 1 88 ? -6.745 16.171 45.904 0.44 35.04 80 TYR A C 1
ATOM 602 C C B TYR A 1 88 ? -6.149 16.874 47.767 0.56 38.13 80 TYR A C 1
ATOM 603 O O A TYR A 1 88 ? -6.811 16.274 47.127 0.44 37.64 80 TYR A O 1
ATOM 604 O O B TYR A 1 88 ? -6.643 16.389 48.786 0.56 28.24 80 TYR A O 1
ATOM 621 N N A VAL A 1 89 ? -7.124 17.135 45.077 0.44 47.83 81 VAL A N 1
ATOM 622 N N B VAL A 1 89 ? -6.267 18.153 47.444 0.56 34.88 81 VAL A N 1
ATOM 623 C CA A VAL A 1 89 ? -7.607 18.444 45.525 0.44 50.04 81 VAL A CA 1
ATOM 624 C CA B VAL A 1 89 ? -6.961 19.068 48.319 0.56 33.79 81 VAL A CA 1
ATOM 625 C C A VAL A 1 89 ? -9.006 18.372 46.134 0.44 49.10 81 VAL A C 1
ATOM 626 C C B VAL A 1 89 ? -8.410 18.644 48.525 0.56 34.08 81 VAL A C 1
ATOM 627 O O A VAL A 1 89 ? -9.950 18.250 45.356 0.44 49.12 81 VAL A O 1
ATOM 628 O O B VAL A 1 89 ? -8.806 18.472 49.690 0.56 23.23 81 VAL A O 1
ATOM 635 N N . GLY A 1 90 ? -9.213 18.438 47.465 1.00 41.73 82 GLY A N 1
ATOM 636 C CA . GLY A 1 90 ? -10.608 18.240 47.819 1.00 36.78 82 GLY A CA 1
ATOM 637 C C . GLY A 1 90 ? -10.825 16.927 48.542 1.00 43.69 82 GLY A C 1
ATOM 638 O O . GLY A 1 90 ? -11.685 16.820 49.416 1.00 55.17 82 GLY A O 1
ATOM 639 N N . GLU A 1 91 ? -10.025 15.928 48.192 1.00 29.19 83 GLU A N 1
ATOM 640 C CA . GLU A 1 91 ? -10.115 14.655 48.876 1.00 35.15 83 GLU A CA 1
ATOM 641 C C . GLU A 1 91 ? -9.839 14.848 50.373 1.00 39.99 83 GLU A C 1
ATOM 642 O O . GLU A 1 91 ? -10.437 14.153 51.193 1.00 35.66 83 GLU A O 1
ATOM 648 N N . SER A 1 92 ? -8.966 15.800 50.727 1.00 35.37 84 SER A N 1
ATOM 649 C CA . SER A 1 92 ? -8.550 15.975 52.132 1.00 32.11 84 SER A CA 1
ATOM 650 C C . SER A 1 92 ? -9.658 16.561 53.027 1.00 29.38 84 SER A C 1
ATOM 651 O O . SER A 1 92 ? -9.720 16.242 54.216 1.00 29.37 84 SER A O 1
ATOM 654 N N . VAL A 1 93 ? -10.531 17.401 52.472 1.00 28.47 85 VAL A N 1
ATOM 655 C CA . VAL A 1 93 ? -11.632 17.977 53.259 1.00 31.32 85 VAL A CA 1
ATOM 656 C C . VAL A 1 93 ? -12.671 16.910 53.608 1.00 32.80 85 VAL A C 1
ATOM 657 O O . VAL A 1 93 ? -13.200 16.887 54.717 1.00 35.24 85 VAL A O 1
ATOM 661 N N . GLU A 1 94 ? -12.936 16.008 52.668 1.00 33.58 86 GLU A N 1
ATOM 662 C CA . GLU A 1 94 ? -13.959 14.984 52.855 1.00 37.10 86 GLU A CA 1
ATOM 663 C C . GLU A 1 94 ? -13.399 13.732 53.521 1.00 32.80 86 GLU A C 1
ATOM 664 O O . GLU A 1 94 ? -14.139 12.973 54.151 1.00 27.60 86 GLU A O 1
ATOM 666 N N . ASP A 1 95 ? -12.090 13.525 53.388 1.00 24.15 87 ASP A N 1
ATOM 667 C CA . ASP A 1 95 ? -11.420 12.335 53.924 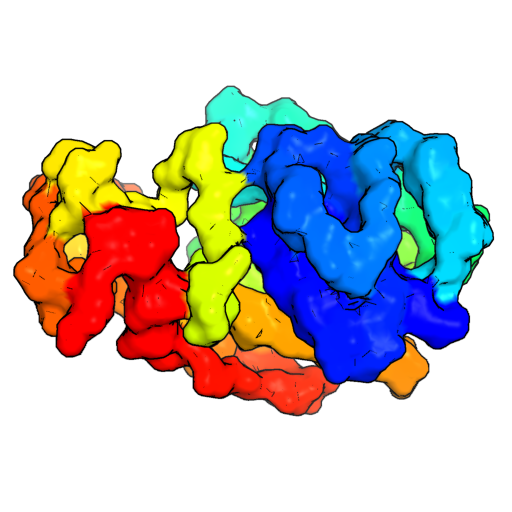1.00 26.04 87 ASP A CA 1
ATOM 668 C C . ASP A 1 95 ? -10.152 12.779 54.655 1.00 27.23 87 ASP A C 1
ATOM 669 O O . ASP A 1 95 ? -9.045 12.484 54.213 1.00 27.83 87 ASP A O 1
ATOM 674 N N . PRO A 1 96 ? -10.305 13.520 55.767 1.00 21.40 88 PRO A N 1
ATOM 675 C CA . PRO A 1 96 ? -9.088 13.950 56.473 1.00 24.57 88 PRO A CA 1
ATOM 676 C C . PRO A 1 96 ? -8.336 12.773 57.074 1.00 24.50 88 PRO A C 1
ATOM 677 O O . PRO A 1 96 ? -7.113 12.852 57.239 1.00 23.53 88 PRO A O 1
ATOM 681 N N . ALA A 1 97 ? -9.045 11.695 57.401 1.00 23.07 89 ALA A N 1
ATOM 682 C CA . ALA A 1 97 ? -8.388 10.518 57.992 1.00 21.09 89 ALA A CA 1
ATOM 683 C C . ALA A 1 97 ? -7.233 10.033 57.142 1.00 25.82 89 ALA A C 1
ATOM 684 O O . ALA A 1 97 ? -6.133 9.744 57.641 1.00 23.25 89 ALA A O 1
ATOM 686 N N . LYS A 1 98 ? -7.487 9.958 55.843 1.00 21.13 90 LYS A N 1
ATOM 687 C CA . LYS A 1 98 ? -6.475 9.509 54.895 1.00 20.32 90 LYS A CA 1
ATOM 688 C C . LYS A 1 98 ? -5.240 10.390 54.943 1.00 20.16 90 LYS A C 1
ATOM 689 O O . LYS A 1 98 ? -4.105 9.898 54.883 1.00 21.90 90 LYS A O 1
ATOM 695 N N . TYR A 1 99 ? -5.448 11.696 55.060 1.00 19.64 91 TYR A N 1
ATOM 696 C CA . TYR A 1 99 ? -4.320 12.620 55.005 1.00 22.23 91 TYR A CA 1
ATOM 697 C C . TYR A 1 99 ? -3.540 12.644 56.332 1.00 27.18 91 TYR A C 1
ATOM 698 O O . TYR A 1 99 ? -2.308 12.623 56.320 1.00 23.44 91 TYR A O 1
ATOM 707 N N . TYR A 1 100 ? -4.225 12.640 57.470 1.00 22.90 92 TYR A N 1
ATOM 708 C CA . TYR A 1 100 ? -3.485 12.546 58.739 1.00 24.53 92 TYR A CA 1
ATOM 709 C C . TYR A 1 100 ? -2.733 11.221 58.823 1.00 21.89 92 TYR A C 1
ATOM 710 O O . TYR A 1 100 ? -1.608 11.183 59.303 1.00 23.93 92 TYR A O 1
ATOM 719 N N . ARG A 1 101 ? -3.327 10.138 58.328 1.00 16.25 93 ARG A N 1
ATOM 720 C CA . ARG A 1 101 ? -2.661 8.834 58.410 1.00 21.40 93 ARG A CA 1
ATOM 721 C C . ARG A 1 101 ? -1.418 8.775 57.512 1.00 22.79 93 ARG A C 1
ATOM 722 O O . ARG A 1 101 ? -0.324 8.457 57.970 1.00 19.03 93 ARG A O 1
ATOM 730 N N . ASN A 1 102 ? -1.599 9.072 56.226 1.00 20.91 94 ASN A N 1
ATOM 731 C CA . ASN A 1 102 ? -0.502 8.973 55.259 1.00 23.28 94 ASN A CA 1
ATOM 732 C C . ASN A 1 102 ? 0.545 10.061 55.474 1.00 24.64 94 ASN A C 1
ATOM 733 O O . ASN A 1 102 ? 1.752 9.798 55.492 1.00 25.61 94 ASN A O 1
ATOM 738 N N . ASN A 1 103 ? 0.095 11.292 55.648 1.00 18.31 95 ASN A N 1
ATOM 739 C CA . ASN A 1 103 ? 1.028 12.413 55.671 1.00 19.78 95 ASN A CA 1
ATOM 740 C C . ASN A 1 103 ? 1.675 12.713 57.019 1.00 23.70 95 ASN A C 1
ATOM 741 O O . ASN A 1 103 ? 2.825 13.155 57.068 1.00 23.81 95 ASN A O 1
ATOM 746 N N . VAL A 1 104 ? 0.949 12.497 58.111 1.00 19.72 96 VAL A N 1
ATOM 747 C CA . VAL A 1 104 ? 1.532 12.694 59.438 1.00 17.82 96 VAL A CA 1
ATOM 748 C C . VAL A 1 104 ? 2.068 11.365 59.976 1.00 20.70 96 VAL A C 1
ATOM 749 O O . VAL A 1 104 ? 3.251 11.254 60.265 1.00 20.18 96 VAL A O 1
ATOM 753 N N . GLY A 1 105 ? 1.206 10.362 60.109 1.00 16.13 97 GLY A N 1
ATOM 754 C CA . GLY A 1 105 ? 1.666 9.038 60.514 1.00 23.41 97 GLY A CA 1
ATOM 755 C C . GLY A 1 105 ? 2.759 8.468 59.609 1.00 21.55 97 GLY A C 1
ATOM 756 O O . GLY A 1 105 ? 3.769 7.941 60.095 1.00 16.44 97 GLY A O 1
ATOM 757 N N . GLY A 1 106 ? 2.569 8.564 58.296 1.00 19.09 98 GLY A N 1
ATOM 758 C CA . GLY A 1 106 ? 3.556 8.050 57.355 1.00 20.62 98 GLY A CA 1
ATOM 759 C C . GLY A 1 106 ? 4.891 8.778 57.471 1.00 20.10 98 GLY A C 1
ATOM 760 O O . GLY A 1 106 ? 5.964 8.166 57.449 1.00 17.75 98 GLY A O 1
ATOM 761 N N . THR A 1 107 ? 4.847 10.099 57.563 1.00 15.38 99 THR A N 1
ATOM 762 C CA . THR A 1 107 ? 6.094 10.847 57.705 1.00 16.41 99 THR A CA 1
ATOM 763 C C . THR A 1 107 ? 6.777 10.515 59.034 1.00 19.38 99 THR A C 1
ATOM 764 O O . THR A 1 107 ? 7.995 10.370 59.085 1.00 19.52 99 THR A O 1
ATOM 768 N N . GLN A 1 108 ? 6.011 10.361 60.111 1.00 1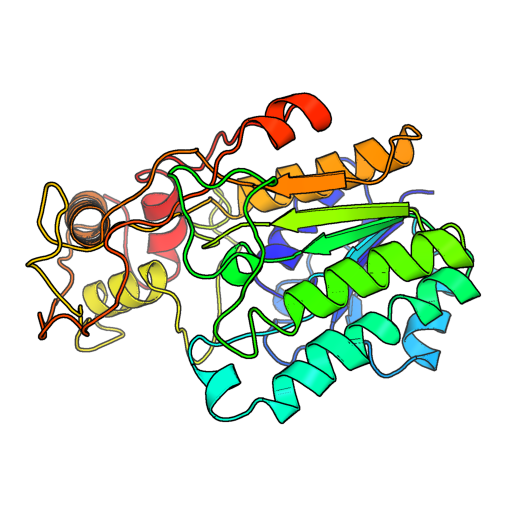6.37 100 GLN A N 1
ATOM 769 C CA . GLN A 1 108 ? 6.661 10.045 61.380 1.00 17.30 100 GLN A CA 1
ATOM 770 C C . GLN A 1 108 ? 7.367 8.697 61.286 1.00 18.07 100 GLN A C 1
ATOM 771 O O . GLN A 1 108 ? 8.478 8.526 61.791 1.00 17.66 100 GLN A O 1
ATOM 777 N N . SER A 1 109 ? 6.731 7.748 60.620 1.00 15.57 101 SER A N 1
ATOM 778 C CA . SER A 1 109 ? 7.337 6.441 60.443 1.00 18.22 101 SER A CA 1
ATOM 779 C C . SER A 1 109 ? 8.659 6.589 59.665 1.00 18.49 101 SER A C 1
ATOM 780 O O . SER A 1 109 ? 9.671 5.982 60.013 1.00 16.34 101 SER A O 1
ATOM 783 N N . LEU A 1 110 ? 8.656 7.408 58.621 1.00 16.67 102 LEU A N 1
ATOM 784 C CA A LEU A 1 110 ? 9.872 7.619 57.843 0.58 18.24 102 LEU A CA 1
ATOM 785 C CA B LEU A 1 110 ? 9.868 7.624 57.838 0.42 18.00 102 LEU A CA 1
ATOM 786 C C . LEU A 1 110 ? 10.954 8.282 58.681 1.00 17.39 102 LEU A C 1
ATOM 787 O O . LEU A 1 110 ? 12.126 7.893 58.617 1.00 18.42 102 LEU A O 1
ATOM 796 N N . LEU A 1 111 ? 10.579 9.283 59.476 1.00 16.38 103 LEU A N 1
ATOM 797 C CA . LEU A 1 111 ? 11.585 9.985 60.269 1.00 18.49 103 LEU A CA 1
ATOM 798 C C . LEU A 1 111 ? 12.114 9.086 61.375 1.00 19.54 103 LEU A C 1
ATOM 799 O O . LEU A 1 111 ? 13.298 9.153 61.722 1.00 19.82 103 LEU A O 1
ATOM 804 N N . ASP A 1 112 ? 11.257 8.235 61.938 1.00 19.76 104 ASP A N 1
ATOM 805 C CA . ASP A 1 112 ? 11.776 7.272 62.923 1.00 19.92 104 ASP A CA 1
ATOM 806 C C . ASP A 1 112 ? 12.770 6.305 62.265 1.00 20.55 104 ASP A C 1
ATOM 807 O O . ASP A 1 112 ? 13.816 6.020 62.822 1.00 20.90 104 ASP A O 1
ATOM 812 N N . ALA A 1 113 ? 12.442 5.807 61.071 1.00 17.64 105 ALA A N 1
ATOM 813 C CA . ALA A 1 113 ? 13.343 4.910 60.356 1.00 17.47 105 ALA A CA 1
ATOM 814 C C . ALA A 1 113 ? 14.695 5.585 60.118 1.00 18.89 105 ALA A C 1
ATOM 815 O O . ALA A 1 113 ? 15.752 4.962 60.261 1.00 19.02 105 ALA A O 1
ATOM 817 N N . CYS A 1 114 ? 14.648 6.855 59.730 1.00 17.32 106 CYS A N 1
ATOM 818 C CA . CYS A 1 114 ? 15.882 7.627 59.555 1.00 21.08 106 CYS A CA 1
ATOM 819 C C . CYS A 1 114 ? 16.723 7.702 60.829 1.00 24.96 106 CYS A C 1
ATOM 820 O O . CYS A 1 114 ? 17.909 7.345 60.817 1.00 22.96 106 CYS A O 1
ATOM 823 N N . ARG A 1 115 ? 16.126 8.167 61.928 1.00 18.65 107 ARG A N 1
ATOM 824 C CA . ARG A 1 115 ? 16.922 8.366 63.140 1.00 27.52 107 ARG A CA 1
ATOM 825 C C . ARG A 1 115 ? 17.418 7.032 63.684 1.00 26.19 107 ARG A C 1
ATOM 826 O O . ARG A 1 115 ? 18.526 6.966 64.250 1.00 23.78 107 ARG A O 1
ATOM 834 N N . LEU A 1 116 ? 16.636 5.966 63.496 1.00 20.07 108 LEU A N 1
ATOM 835 C CA . LEU A 1 116 ? 17.021 4.674 64.066 1.00 21.04 108 LEU A CA 1
ATOM 836 C C . LEU A 1 116 ? 18.073 3.964 63.212 1.00 21.45 108 LEU A C 1
ATOM 837 O O . LEU A 1 116 ? 18.631 2.948 63.624 1.00 25.82 108 LEU A O 1
ATOM 842 N N . THR A 1 117 ? 18.369 4.503 62.034 1.00 20.63 109 THR A N 1
ATOM 843 C CA . THR A 1 117 ? 19.405 3.896 61.208 1.00 21.79 109 THR A CA 1
ATOM 844 C C . THR A 1 117 ? 20.562 4.882 60.982 1.00 24.78 109 THR A C 1
ATOM 845 O O . THR A 1 117 ? 21.468 4.609 60.202 1.00 25.23 109 THR A O 1
ATOM 849 N N . ARG A 1 118 ? 20.515 6.021 61.672 1.00 22.18 110 ARG A N 1
ATOM 850 C CA . ARG A 1 118 ? 21.494 7.102 61.486 1.00 23.04 110 ARG A CA 1
ATOM 851 C C . ARG A 1 118 ? 21.518 7.511 60.020 1.00 30.39 110 ARG A C 1
ATOM 852 O O . ARG A 1 118 ? 22.551 7.922 59.490 1.00 24.72 110 ARG A O 1
ATOM 854 N N . THR A 1 119 ? 20.374 7.373 59.360 1.00 23.50 111 THR A N 1
ATOM 855 C CA . THR A 1 119 ? 20.231 7.889 58.014 1.00 23.01 111 THR A CA 1
ATOM 856 C C . THR A 1 119 ? 19.872 9.359 58.147 1.00 31.12 111 THR A C 1
ATOM 857 O O . THR A 1 119 ? 18.821 9.703 58.643 1.00 27.11 111 THR A O 1
ATOM 861 N N . GLN A 1 120 ? 20.751 10.235 57.690 1.00 25.76 112 GLN A N 1
ATOM 862 C CA . GLN A 1 120 ? 20.734 11.603 58.182 1.00 34.54 112 GLN A CA 1
ATOM 863 C C . GLN A 1 120 ? 19.993 12.660 57.379 1.00 38.88 112 GLN A C 1
ATOM 864 O O . GLN A 1 120 ? 19.332 13.522 57.956 1.00 53.68 112 GLN A O 1
ATOM 870 N N . ASN A 1 121 ? 20.126 12.637 56.063 1.00 27.19 113 ASN A N 1
ATOM 871 C CA . ASN A 1 121 ? 19.699 13.788 55.280 1.00 27.26 113 ASN A CA 1
ATOM 872 C C . ASN A 1 121 ? 18.316 13.650 54.623 1.00 30.81 113 ASN A C 1
ATOM 873 O O . ASN A 1 121 ? 18.167 12.899 53.668 1.00 37.47 113 ASN A O 1
ATOM 878 N N . VAL A 1 122 ? 17.328 14.406 55.104 1.00 21.98 114 VAL A N 1
ATOM 879 C CA . VAL A 1 122 ? 15.959 14.271 54.581 1.00 22.13 114 VAL A CA 1
ATOM 880 C C . VAL A 1 122 ? 15.526 15.476 53.764 1.00 23.45 114 VAL A C 1
ATOM 881 O O . VAL A 1 122 ? 15.541 16.610 54.241 1.00 25.46 114 VAL A O 1
ATOM 885 N N . ILE A 1 123 ? 15.153 15.218 52.516 1.00 21.95 115 ILE A N 1
ATOM 886 C CA . ILE A 1 123 ? 14.637 16.263 51.651 1.00 19.98 115 ILE A CA 1
ATOM 887 C C . ILE A 1 123 ? 13.132 16.042 51.542 1.00 26.03 115 ILE A C 1
ATOM 888 O O . ILE A 1 123 ? 12.698 15.043 50.989 1.00 23.70 115 ILE A O 1
ATOM 893 N N . PHE A 1 124 ? 12.354 16.971 52.080 1.00 19.23 116 PHE A N 1
ATOM 894 C CA . PHE A 1 124 ? 10.904 16.810 52.228 1.00 18.51 116 PHE A CA 1
ATOM 895 C C . PHE A 1 124 ? 10.143 17.627 51.194 1.00 22.80 116 PHE A C 1
ATOM 896 O O . PHE A 1 124 ? 10.307 18.842 51.111 1.00 23.08 116 PHE A O 1
ATOM 904 N N . SER A 1 125 ? 9.308 16.963 50.399 1.00 20.82 117 SER A N 1
ATOM 905 C CA . SER A 1 125 ? 8.514 17.673 49.407 1.00 21.58 117 SER A CA 1
ATOM 906 C C . SER A 1 125 ? 7.269 18.203 50.095 1.00 25.27 117 SER A C 1
ATOM 907 O O . SER A 1 125 ? 6.362 17.452 50.430 1.00 23.93 117 SER A O 1
ATOM 910 N N . SER A 1 126 ? 7.245 19.507 50.326 1.00 24.84 118 SER A N 1
ATOM 911 C CA . SER A 1 126 ? 6.151 20.137 51.036 1.00 25.47 118 SER A CA 1
ATOM 912 C C . SER A 1 126 ? 5.255 20.842 50.032 1.00 26.63 118 SER A C 1
ATOM 913 O O . SER A 1 126 ? 5.266 20.501 48.855 1.00 33.14 118 SER A O 1
ATOM 916 N N . SER A 1 127 ? 4.502 21.838 50.484 1.00 23.92 119 SER A N 1
ATOM 917 C CA . SER A 1 127 ? 3.542 22.529 49.621 1.00 24.88 119 SER A CA 1
ATOM 918 C C . SER A 1 127 ? 3.360 23.958 50.061 1.00 24.44 119 SER A C 1
ATOM 919 O O . SER A 1 127 ? 3.432 24.250 51.249 1.00 28.20 119 SER A O 1
ATOM 922 N N . CYS A 1 128 ? 3.111 24.848 49.109 1.00 28.25 120 CYS A N 1
ATOM 923 C CA . CYS A 1 128 ? 2.782 26.225 49.447 1.00 31.59 120 CYS A CA 1
ATOM 924 C C . CYS A 1 128 ? 1.358 26.323 49.986 1.00 34.41 120 CYS A C 1
ATOM 925 O O . CYS A 1 128 ? 0.918 27.392 50.406 1.00 35.18 120 CYS A O 1
ATOM 928 N N . ALA A 1 129 ? 0.639 25.201 49.983 1.00 34.39 121 ALA A N 1
ATOM 929 C CA . ALA A 1 129 ? -0.666 25.147 50.637 1.00 37.13 121 ALA A CA 1
ATOM 930 C C . ALA A 1 129 ? -0.544 25.381 52.148 1.00 37.05 121 ALA A C 1
ATOM 931 O O . ALA A 1 129 ? -1.532 25.695 52.813 1.00 37.32 121 ALA A O 1
ATOM 933 N N . THR A 1 130 ? 0.663 25.237 52.693 1.00 30.58 122 THR A N 1
ATOM 934 C CA . THR A 1 130 ? 0.862 25.469 54.121 1.00 28.65 122 THR A CA 1
ATOM 935 C C . THR A 1 130 ? 0.600 26.933 54.505 1.00 36.02 122 THR A C 1
ATOM 936 O O . THR A 1 130 ? 0.268 27.224 55.652 1.00 41.16 122 THR A O 1
ATOM 940 N N . TYR A 1 131 ? 0.743 27.847 53.546 1.00 39.45 123 TYR A N 1
ATOM 941 C CA . TYR A 1 131 ? 0.570 29.279 53.820 1.00 39.65 123 TYR A CA 1
ATOM 942 C C . TYR A 1 131 ? -0.884 29.693 54.012 1.00 43.10 123 TYR A C 1
ATOM 943 O O . TYR A 1 131 ? -1.175 30.630 54.764 1.00 43.26 123 TYR A O 1
ATOM 952 N N . GLY A 1 132 ? -1.792 29.010 53.322 1.00 41.07 124 GLY A N 1
ATOM 953 C CA . GLY A 1 132 ? -3.184 29.427 53.283 1.00 46.52 124 GLY A CA 1
ATOM 954 C C . GLY A 1 132 ? -3.299 30.724 52.497 1.00 57.65 124 GLY A C 1
ATOM 955 O O . GLY A 1 132 ? -2.584 30.919 51.512 1.00 58.38 124 GLY A O 1
ATOM 956 N N . VAL A 1 133 ? -4.189 31.614 52.928 1.00 61.37 125 VAL A N 1
ATOM 957 C CA . VAL A 1 133 ? -4.327 32.921 52.284 1.00 63.64 125 VAL A CA 1
ATOM 958 C C . VAL A 1 133 ? -3.250 33.877 52.796 1.00 66.58 125 VAL A C 1
ATOM 959 O O . VAL A 1 133 ? -3.158 34.125 53.996 1.00 71.34 125 VAL A O 1
ATOM 961 N N . PRO A 1 134 ? -2.426 34.413 51.880 1.00 65.51 126 PRO A N 1
ATOM 962 C CA . PRO A 1 134 ? -1.275 35.252 52.227 1.00 64.44 126 PRO A CA 1
ATOM 963 C C . PRO A 1 134 ? -1.626 36.722 52.386 1.00 67.82 126 PRO A C 1
ATOM 964 O O . PRO A 1 134 ? -2.732 37.136 52.044 1.00 70.36 126 PRO A O 1
ATOM 968 N N . SER A 1 135 ? -0.670 37.499 52.882 1.00 70.48 127 SER A N 1
ATOM 969 C CA . SER A 1 135 ? -0.862 38.926 53.096 1.00 74.00 127 SER A CA 1
ATOM 970 C C . SER A 1 135 ? -0.264 39.744 51.960 1.00 76.87 127 SER A C 1
ATOM 971 O O . SER A 1 135 ? -0.776 40.809 51.615 1.00 82.05 127 SER A O 1
ATOM 974 N N . ARG A 1 136 ? 0.822 39.247 51.380 1.00 71.79 128 ARG A N 1
ATOM 975 C CA . ARG A 1 136 ? 1.467 39.943 50.274 1.00 70.08 128 ARG A CA 1
ATOM 976 C C . ARG A 1 136 ? 1.869 38.974 49.169 1.00 67.63 128 ARG A C 1
ATOM 977 O O . ARG A 1 136 ? 2.065 37.784 49.409 1.00 66.99 128 ARG A O 1
ATOM 979 N N . LEU A 1 137 ? 1.993 39.497 47.955 1.00 64.25 129 LEU A N 1
ATOM 980 C CA . LEU A 1 137 ? 2.423 38.700 46.819 1.00 58.86 129 LEU A CA 1
ATOM 981 C C . LEU A 1 137 ? 3.677 39.298 46.196 1.00 60.31 129 LEU A C 1
ATOM 982 O O . LEU A 1 137 ? 3.761 40.512 46.020 1.00 66.09 129 LEU A O 1
ATOM 987 N N . PRO A 1 138 ? 4.658 38.447 45.852 1.00 55.14 130 PRO A N 1
ATOM 988 C CA . PRO A 1 138 ? 4.625 36.985 45.984 1.00 50.92 130 PRO A CA 1
ATOM 989 C C . PRO A 1 138 ? 4.809 36.516 47.426 1.00 55.49 130 PRO A C 1
ATOM 990 O O . PRO A 1 138 ? 5.164 37.313 48.293 1.00 57.08 130 PRO A O 1
ATOM 994 N N . ILE A 1 139 ? 4.563 35.233 47.674 1.00 48.14 131 ILE A N 1
ATOM 995 C CA . ILE A 1 139 ? 4.573 34.707 49.035 1.00 49.47 131 ILE A CA 1
ATOM 996 C C . ILE A 1 139 ? 5.983 34.337 49.484 1.00 49.85 131 ILE A C 1
ATOM 997 O O . ILE A 1 139 ? 6.584 33.409 48.947 1.00 45.54 131 ILE A O 1
ATOM 1002 N N . GLY A 1 140 ? 6.510 35.069 50.462 1.00 48.13 132 GLY A N 1
ATOM 1003 C CA . GLY A 1 140 ? 7.824 34.778 51.006 1.00 42.44 132 GLY A CA 1
ATOM 1004 C C . GLY A 1 140 ? 7.721 33.726 52.094 1.00 40.83 132 GLY A C 1
ATOM 1005 O O . GLY A 1 140 ? 6.633 33.459 52.597 1.00 42.42 132 GLY A O 1
ATOM 1006 N N . GLU A 1 141 ? 8.846 33.127 52.468 1.00 46.18 133 GLU A N 1
ATOM 1007 C CA . GLU A 1 141 ? 8.839 32.069 53.475 1.00 49.26 133 GLU A CA 1
ATOM 1008 C C . GLU A 1 141 ? 8.495 32.615 54.857 1.00 51.51 133 GLU A C 1
ATOM 1009 O O . GLU A 1 141 ? 8.149 31.858 55.763 1.00 51.25 133 GLU A O 1
ATOM 1015 N N . GLY A 1 142 ? 8.593 33.930 55.012 1.00 58.07 134 GLY A N 1
ATOM 1016 C CA . GLY A 1 142 ? 8.274 34.574 56.270 1.00 61.16 134 GLY A CA 1
ATOM 1017 C C . GLY A 1 142 ? 6.781 34.681 56.491 1.00 60.44 134 GLY A C 1
ATOM 1018 O O . GLY A 1 142 ? 6.329 34.934 57.606 1.00 59.62 134 GLY A O 1
ATOM 1019 N N . GLU A 1 143 ? 6.017 34.490 55.420 1.00 59.95 135 GLU A N 1
ATOM 1020 C CA . GLU A 1 143 ? 4.563 34.554 55.485 1.00 58.31 135 GLU A CA 1
ATOM 1021 C C . GLU A 1 143 ? 4.021 33.563 56.500 1.00 57.77 135 GLU A C 1
ATOM 1022 O O . GLU A 1 143 ? 4.556 32.463 56.655 1.00 56.87 135 GLU A O 1
ATOM 1028 N N . ALA A 1 144 ? 2.960 33.953 57.195 1.00 52.45 136 ALA A N 1
ATOM 1029 C CA . ALA A 1 144 ? 2.361 33.070 58.184 1.00 48.76 136 ALA A CA 1
ATOM 1030 C C . ALA A 1 144 ? 1.828 31.811 57.512 1.00 46.20 136 ALA A C 1
ATOM 1031 O O . ALA A 1 144 ? 1.415 31.843 56.353 1.00 49.46 136 ALA A O 1
ATOM 1033 N N . GLN A 1 145 ? 1.850 30.698 58.237 1.00 38.30 137 GLN A N 1
ATOM 1034 C CA . GLN A 1 145 ? 1.328 29.448 57.699 1.00 37.96 137 GLN A CA 1
ATOM 1035 C C . GLN A 1 145 ? 0.014 29.069 58.370 1.00 38.60 137 GLN A C 1
ATOM 1036 O O . GLN A 1 145 ? -0.013 28.475 59.450 1.00 37.14 137 GLN A O 1
ATOM 1042 N N . ASN A 1 146 ? -1.079 29.447 57.724 1.00 42.40 138 ASN A N 1
ATOM 1043 C CA . ASN A 1 146 ? -2.413 29.160 58.226 1.00 43.98 138 ASN A CA 1
ATOM 1044 C C . ASN A 1 146 ? -3.212 28.445 57.163 1.00 39.18 138 ASN A C 1
ATOM 1045 O O . ASN A 1 146 ? -4.036 29.057 56.483 1.00 38.44 138 ASN A O 1
ATOM 1050 N N . PRO A 1 147 ? -2.964 27.141 57.011 1.00 34.62 139 PRO A N 1
ATOM 1051 C CA . PRO A 1 147 ? -3.598 26.368 55.944 1.00 32.73 139 PRO A CA 1
ATOM 1052 C C . PRO A 1 147 ? -5.091 26.248 56.190 1.00 33.80 139 PRO A C 1
ATOM 1053 O O . PRO A 1 147 ? -5.525 26.306 57.340 1.00 40.10 139 PRO A O 1
ATOM 1057 N N . ILE A 1 148 ? -5.873 26.109 55.126 1.00 34.58 140 ILE A N 1
ATOM 1058 C CA . ILE A 1 148 ? -7.319 26.132 55.280 1.00 39.32 140 ILE A CA 1
ATOM 1059 C C . ILE A 1 148 ? -7.954 24.804 54.870 1.00 38.35 140 ILE A C 1
ATOM 1060 O O . ILE A 1 148 ? -9.174 24.709 54.754 1.00 37.43 140 ILE A O 1
ATOM 1065 N N . ASN A 1 149 ? -7.126 23.778 54.668 1.00 30.79 141 ASN A N 1
ATOM 1066 C CA . ASN A 1 149 ? -7.627 22.419 54.440 1.00 24.79 141 ASN A CA 1
ATOM 1067 C C . ASN A 1 149 ? -6.677 21.370 55.027 1.00 23.78 141 ASN A C 1
ATOM 1068 O O . ASN A 1 149 ? -5.497 21.664 55.292 1.00 26.14 141 ASN A O 1
ATOM 1073 N N . PRO A 1 150 ? -7.188 20.149 55.258 1.00 27.79 142 PRO A N 1
ATOM 1074 C CA . PRO A 1 150 ? -6.343 19.145 55.925 1.00 24.23 142 PRO A CA 1
ATOM 1075 C C . PRO A 1 150 ? -5.058 18.813 55.163 1.00 22.50 142 PRO A C 1
ATOM 1076 O O . PRO A 1 150 ? -4.044 18.496 55.797 1.00 22.73 142 PRO A O 1
ATOM 1080 N N . TYR A 1 151 ? -5.087 18.887 53.837 1.00 27.35 143 TYR A N 1
ATOM 1081 C CA . TYR A 1 151 ? -3.870 18.650 53.071 1.00 27.23 143 TYR A CA 1
ATOM 1082 C C . TYR A 1 151 ? -2.777 19.635 53.477 1.00 29.96 143 TYR A C 1
ATOM 1083 O O . TYR A 1 151 ? -1.685 19.215 53.859 1.00 26.63 143 TYR A O 1
ATOM 1092 N N . GLY A 1 152 ? -3.076 20.934 53.401 1.00 23.97 144 GLY A N 1
ATOM 1093 C CA . GLY A 1 152 ? -2.149 21.955 53.864 1.00 27.42 144 GLY A CA 1
ATOM 1094 C C . GLY A 1 152 ? -1.771 21.758 55.324 1.00 29.24 144 GLY A C 1
ATOM 1095 O O . GLY A 1 152 ? -0.613 21.891 55.704 1.00 23.87 144 GLY A O 1
ATOM 1096 N N . ARG A 1 153 ? -2.755 21.417 56.148 1.00 25.84 145 ARG A N 1
ATOM 1097 C CA A ARG A 1 153 ? -2.543 21.174 57.570 0.51 27.77 145 ARG A CA 1
ATOM 1098 C CA B ARG A 1 153 ? -2.495 21.235 57.566 0.49 27.75 145 ARG A CA 1
ATOM 1099 C C . ARG A 1 153 ? -1.507 20.080 57.799 1.00 26.36 145 ARG A C 1
ATOM 1100 O O . ARG A 1 153 ? -0.588 20.212 58.601 1.00 24.70 145 ARG A O 1
ATOM 1115 N N . THR A 1 154 ? -1.661 18.968 57.082 1.00 21.02 146 THR A N 1
ATOM 1116 C CA . THR A 1 154 ? -0.791 17.831 57.345 1.00 21.09 146 THR A CA 1
ATOM 1117 C C . THR A 1 154 ? 0.624 18.065 56.805 1.00 22.09 146 THR A C 1
ATOM 1118 O O . THR A 1 154 ? 1.589 17.566 57.379 1.00 19.61 146 THR A O 1
ATOM 1122 N N . LYS A 1 155 ? 0.757 18.829 55.721 1.00 18.49 147 L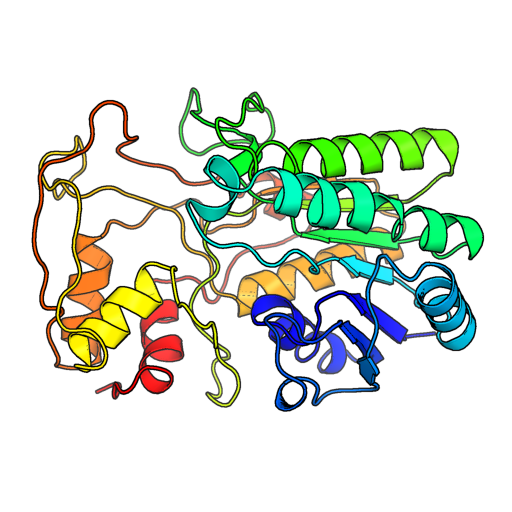YS A N 1
ATOM 1123 C CA . LYS A 1 155 ? 2.101 19.200 55.233 1.00 18.53 147 LYS A CA 1
ATOM 1124 C C . LYS A 1 155 ? 2.821 20.106 56.242 1.00 24.92 147 LYS A C 1
ATOM 1125 O O . LYS A 1 155 ? 4.020 19.983 56.458 1.00 22.20 147 LYS A O 1
ATOM 1131 N N . LEU A 1 156 ? 2.081 21.030 56.844 1.00 22.25 148 LEU A N 1
ATOM 1132 C CA . LEU A 1 156 ? 2.637 21.903 57.874 1.00 24.07 148 LEU A CA 1
ATOM 1133 C C . LEU A 1 156 ? 3.084 21.107 59.105 1.00 25.21 148 LEU A C 1
ATOM 1134 O O . LEU A 1 156 ? 4.143 21.370 59.681 1.00 26.43 148 LEU A O 1
ATOM 1139 N N . ILE A 1 157 ? 2.265 20.143 59.510 1.00 23.61 149 ILE A N 1
ATOM 1140 C CA . ILE A 1 157 ? 2.602 19.290 60.655 1.00 22.15 149 ILE A CA 1
ATOM 1141 C C . ILE A 1 157 ? 3.902 18.543 60.378 1.00 21.15 149 ILE A C 1
ATOM 1142 O O . ILE A 1 157 ? 4.774 18.477 61.239 1.00 20.78 149 ILE A O 1
ATOM 1147 N N . ALA A 1 158 ? 4.050 18.010 59.168 1.00 19.05 150 ALA A N 1
ATOM 1148 C CA . ALA A 1 158 ? 5.305 17.349 58.811 1.00 20.93 150 ALA A CA 1
ATOM 1149 C C . ALA A 1 158 ? 6.499 18.308 58.875 1.00 22.80 150 ALA A C 1
ATOM 1150 O O . ALA A 1 158 ? 7.580 17.923 59.307 1.00 22.17 150 ALA A O 1
ATOM 1152 N N . GLU A 1 159 ? 6.312 19.555 58.451 1.00 21.73 151 GLU A N 1
ATOM 1153 C CA . GLU A 1 159 ? 7.409 20.521 58.550 1.00 21.05 151 GLU A CA 1
ATOM 1154 C C . GLU A 1 159 ? 7.840 20.711 60.013 1.00 23.66 151 GLU A C 1
ATOM 1155 O O . GLU A 1 159 ? 9.028 20.691 60.327 1.00 23.99 151 GLU A O 1
ATOM 1161 N N . HIS A 1 160 ? 6.872 20.888 60.905 1.00 26.90 152 HIS A N 1
ATOM 1162 C CA . HIS A 1 160 ? 7.193 21.079 62.320 1.00 25.96 152 HIS A CA 1
ATOM 1163 C C . HIS A 1 160 ? 7.757 19.809 62.945 1.00 27.46 152 HIS A C 1
ATOM 1164 O O . HIS A 1 160 ? 8.591 19.883 63.842 1.00 25.94 152 HIS A O 1
ATOM 1171 N N . MET A 1 161 ? 7.299 18.653 62.476 1.00 23.55 153 MET A N 1
ATOM 1172 C CA . MET A 1 161 ? 7.845 17.386 62.954 1.00 21.28 153 MET A CA 1
ATOM 1173 C C . MET A 1 161 ? 9.320 17.285 62.582 1.00 20.74 153 MET A C 1
ATOM 1174 O O . MET A 1 161 ? 10.156 16.877 63.398 1.00 22.02 153 MET A O 1
ATOM 1179 N N . LEU A 1 162 ? 9.636 17.653 61.343 1.00 21.28 154 LEU A N 1
ATOM 1180 C CA . LEU A 1 162 ? 11.043 17.756 60.924 1.00 23.98 154 LEU A CA 1
ATOM 1181 C C . LEU A 1 162 ? 11.870 18.618 61.878 1.00 23.88 154 LEU A C 1
ATOM 1182 O O . LEU A 1 162 ? 12.963 18.220 62.297 1.00 27.39 154 LEU A O 1
ATOM 1187 N N . ALA A 1 163 ? 11.357 19.794 62.227 1.00 26.31 155 ALA A N 1
ATOM 1188 C CA . ALA A 1 163 ? 12.074 20.694 63.130 1.00 29.36 155 ALA A CA 1
ATOM 1189 C C . ALA A 1 163 ? 12.284 20.045 64.495 1.00 27.71 155 ALA A C 1
ATOM 1190 O O . ALA A 1 163 ? 13.368 20.129 65.060 1.00 25.27 155 ALA A O 1
ATOM 1192 N N . ASP A 1 164 ? 11.254 19.379 65.009 1.00 26.54 156 ASP A N 1
ATOM 1193 C CA . ASP A 1 164 ? 11.340 18.721 66.319 1.00 22.10 156 ASP A CA 1
ATOM 1194 C C . ASP A 1 164 ? 12.305 17.552 66.332 1.00 25.79 156 ASP A C 1
ATOM 1195 O O . ASP A 1 164 ? 13.000 17.334 67.328 1.00 25.70 156 ASP A O 1
ATOM 1200 N N . TYR A 1 165 ? 12.330 16.790 65.239 1.00 21.68 157 TYR A N 1
ATOM 1201 C CA . TYR A 1 165 ? 13.267 15.675 65.108 1.00 24.70 157 TYR A CA 1
ATOM 1202 C C . TYR A 1 165 ? 14.704 16.176 64.939 1.00 25.70 157 TYR A C 1
ATOM 1203 O O . TYR A 1 165 ? 15.669 15.525 65.368 1.00 26.95 157 TYR A O 1
ATOM 1212 N N . ALA A 1 166 ? 14.858 17.347 64.332 1.00 25.74 158 ALA A N 1
ATOM 1213 C CA . ALA A 1 166 ? 16.183 17.958 64.255 1.00 27.90 158 ALA A CA 1
ATOM 1214 C C . ALA A 1 166 ? 16.675 18.316 65.655 1.00 28.32 158 ALA A C 1
ATOM 1215 O O . ALA A 1 166 ? 17.824 18.047 66.009 1.00 28.16 158 ALA A O 1
ATOM 1217 N N . VAL A 1 167 ? 15.805 18.935 66.446 1.00 25.05 159 VAL A N 1
ATOM 1218 C CA . VAL A 1 167 ? 16.154 19.291 67.814 1.00 27.20 159 VAL A CA 1
ATOM 1219 C C . VAL A 1 167 ? 16.530 18.046 68.614 1.00 33.29 159 VAL A C 1
ATOM 1220 O O . VAL A 1 167 ? 17.568 18.004 69.272 1.00 28.19 159 VAL A O 1
ATOM 1224 N N . ALA A 1 168 ? 15.702 17.016 68.530 1.00 29.90 160 ALA A N 1
ATOM 1225 C CA . ALA A 1 168 ? 15.867 15.868 69.409 1.00 28.75 160 ALA A CA 1
ATOM 1226 C C . ALA A 1 168 ? 16.926 14.880 68.940 1.00 30.34 160 ALA A C 1
ATOM 1227 O O . ALA A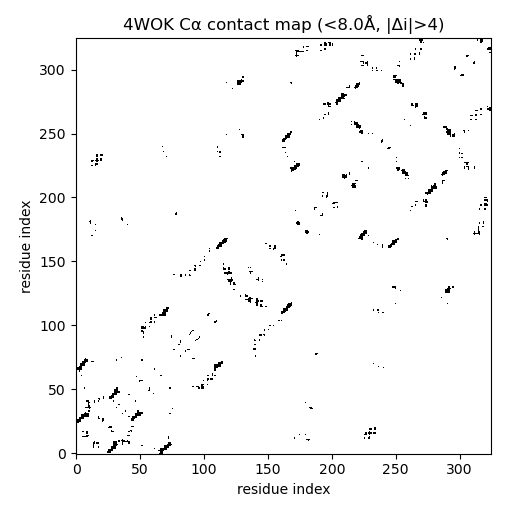 1 168 ? 17.596 14.251 69.760 1.00 28.79 160 ALA A O 1
ATOM 1229 N N . TYR A 1 169 ? 17.046 14.714 67.626 1.00 24.17 161 TYR A N 1
ATOM 1230 C CA . TYR A 1 169 ? 17.831 13.612 67.090 1.00 29.35 161 TYR A CA 1
ATOM 1231 C C . TYR A 1 169 ? 18.925 14.060 66.138 1.00 26.88 161 TYR A C 1
ATOM 1232 O O . TYR A 1 169 ? 19.657 13.227 65.614 1.00 26.97 161 TYR A O 1
ATOM 1241 N N . GLY A 1 170 ? 19.017 15.358 65.894 1.00 26.87 162 GLY A N 1
ATOM 1242 C CA . GLY A 1 170 ? 20.020 15.867 64.973 1.00 28.59 162 GLY A CA 1
ATOM 1243 C C . GLY A 1 170 ? 19.750 15.548 63.508 1.00 37.74 162 GLY A C 1
ATOM 1244 O O . GLY A 1 170 ? 20.672 15.552 62.687 1.00 30.85 162 GLY A O 1
ATOM 1245 N N . LEU A 1 171 ? 18.499 15.256 63.160 1.00 25.82 163 LEU A N 1
ATOM 1246 C CA A LEU A 1 171 ? 18.085 15.113 61.769 0.48 25.38 163 LEU A CA 1
ATOM 1247 C CA B LEU A 1 171 ? 18.188 15.058 61.751 0.52 25.44 163 LEU A CA 1
ATOM 1248 C C . LEU A 1 171 ? 18.414 16.381 61.003 1.00 30.25 163 LEU A C 1
ATOM 1249 O O . LEU A 1 171 ? 18.182 17.473 61.526 1.00 29.39 163 LEU A O 1
ATOM 1258 N N . ARG A 1 172 ? 18.944 16.263 59.786 1.00 26.55 164 ARG A N 1
ATOM 1259 C CA . ARG A 1 172 ? 19.188 17.426 58.938 1.00 27.27 164 ARG A CA 1
ATOM 1260 C C . ARG A 1 172 ? 18.224 17.399 57.764 1.00 26.57 164 ARG A C 1
ATOM 1261 O O . ARG A 1 172 ? 17.979 16.334 57.186 1.00 29.15 164 ARG A O 1
ATOM 1269 N N . TYR A 1 173 ? 17.680 18.552 57.394 1.00 26.79 165 TYR A N 1
ATOM 1270 C CA . TYR A 1 173 ? 16.632 18.529 56.382 1.00 26.13 165 TYR A CA 1
ATOM 1271 C C . TYR A 1 173 ? 16.515 19.787 55.568 1.00 26.81 165 TYR A C 1
ATOM 1272 O O . TYR A 1 173 ? 16.987 20.847 55.958 1.00 28.74 165 TYR A O 1
ATOM 1281 N N . VAL A 1 174 ? 15.836 19.640 54.437 1.00 26.40 166 VAL A N 1
ATOM 1282 C CA . VAL A 1 174 ? 15.425 20.749 53.599 1.00 28.34 166 VAL A CA 1
ATOM 1283 C C . VAL A 1 174 ? 13.980 20.481 53.254 1.00 29.98 166 VAL A C 1
ATOM 1284 O O . VAL A 1 174 ? 13.661 19.406 52.739 1.00 26.55 166 VAL A O 1
ATOM 1288 N N . ALA A 1 175 ? 13.111 21.435 53.558 1.00 26.08 167 ALA A N 1
ATOM 1289 C CA . ALA A 1 175 ? 11.714 21.335 53.169 1.00 26.46 167 ALA A CA 1
ATOM 1290 C C . ALA A 1 175 ? 11.528 22.208 51.943 1.00 30.53 167 ALA A C 1
ATOM 1291 O O . ALA A 1 175 ? 11.963 23.357 51.928 1.00 32.13 167 ALA A O 1
ATOM 1293 N N . LEU A 1 176 ? 10.901 21.657 50.908 1.00 26.63 168 LEU A N 1
ATOM 1294 C CA . LEU A 1 176 ? 10.729 22.385 49.658 1.00 28.35 168 LEU A CA 1
ATOM 1295 C C . LEU A 1 176 ? 9.249 22.624 49.390 1.00 33.87 168 LEU A C 1
ATOM 1296 O O . LEU A 1 176 ? 8.472 21.676 49.258 1.00 26.68 168 LEU A O 1
ATOM 1301 N N . ARG A 1 177 ? 8.875 23.899 49.314 1.00 26.88 169 ARG A N 1
ATOM 1302 C CA . ARG A 1 177 ? 7.484 24.301 49.158 1.00 30.51 169 ARG A CA 1
ATOM 1303 C C . ARG A 1 177 ? 7.224 24.799 47.736 1.00 31.09 169 ARG A C 1
ATOM 1304 O O . ARG A 1 177 ? 7.969 25.629 47.214 1.00 31.01 169 ARG A O 1
ATOM 1312 N N . TYR A 1 178 ? 6.169 24.291 47.108 1.00 28.73 170 TYR A N 1
ATOM 1313 C CA . TYR A 1 178 ? 5.791 24.773 45.782 1.00 32.48 170 TYR A CA 1
ATOM 1314 C C . TYR A 1 178 ? 4.308 24.545 45.575 1.00 31.97 170 TYR A C 1
ATOM 1315 O O . TYR A 1 178 ? 3.671 23.823 46.352 1.00 29.53 170 TYR A O 1
ATOM 1324 N N . PHE A 1 179 ? 3.755 25.164 44.533 1.00 27.79 171 PHE A N 1
ATOM 1325 C CA . PHE A 1 179 ? 2.316 25.080 44.287 1.00 34.77 171 PHE A CA 1
ATOM 1326 C C . PHE A 1 179 ? 1.908 23.944 43.342 1.00 41.08 171 PHE A C 1
ATOM 1327 O O . PHE A 1 179 ? 1.300 22.960 43.774 1.00 41.07 171 PHE A O 1
ATOM 1335 N N . ASN A 1 180 ? 2.210 24.096 42.055 1.00 33.57 172 ASN A N 1
ATOM 1336 C CA . ASN A 1 180 ? 1.749 23.147 41.049 1.00 32.14 172 ASN A CA 1
ATOM 1337 C C . ASN A 1 180 ? 2.858 22.597 40.182 1.00 31.50 172 ASN A C 1
ATOM 1338 O O . ASN A 1 180 ? 3.440 23.322 39.373 1.00 32.52 172 ASN A O 1
ATOM 1343 N N . ALA A 1 181 ? 3.117 21.304 40.328 1.00 27.18 173 ALA A N 1
ATOM 1344 C CA . ALA A 1 181 ? 4.057 20.606 39.465 1.00 27.27 173 ALA A CA 1
ATOM 1345 C C . ALA A 1 181 ? 3.440 20.434 38.091 1.00 27.72 173 ALA A C 1
ATOM 1346 O O . ALA A 1 181 ? 2.294 20.031 37.981 1.00 30.42 173 ALA A O 1
ATOM 1348 N N . SER A 1 182 ? 4.202 20.699 37.043 1.00 27.32 174 SER A N 1
ATOM 1349 C CA A SER A 1 182 ? 3.653 20.638 35.699 0.66 27.81 174 SER A CA 1
ATOM 1350 C CA B SER A 1 182 ? 3.652 20.622 35.698 0.34 27.80 174 SER A CA 1
ATOM 1351 C C . SER A 1 182 ? 4.703 20.207 34.678 1.00 35.22 174 SER A C 1
ATOM 1352 O O . SER A 1 182 ? 5.872 20.018 35.015 1.00 32.91 174 SER A O 1
ATOM 1357 N N . GLY A 1 183 ? 4.272 20.065 33.430 1.00 29.66 175 GLY A N 1
ATOM 1358 C CA . GLY A 1 183 ? 5.142 19.641 32.353 1.00 29.01 175 GLY A CA 1
ATOM 1359 C C . GLY A 1 183 ? 5.511 18.174 32.486 1.00 32.48 175 GLY A C 1
ATOM 1360 O O . GLY A 1 183 ? 4.857 17.405 33.209 1.00 27.21 175 GLY A O 1
ATOM 1361 N N . ALA A 1 184 ? 6.560 17.786 31.767 1.00 32.09 176 ALA A N 1
ATOM 1362 C CA . ALA A 1 184 ? 7.065 16.420 31.805 1.00 35.85 176 ALA A CA 1
ATOM 1363 C C . ALA A 1 184 ? 8.479 16.433 31.253 1.00 28.56 176 ALA A C 1
ATOM 1364 O O . ALA A 1 184 ? 8.921 17.450 30.711 1.00 29.51 176 ALA A O 1
ATOM 1366 N N . ASP A 1 185 ? 9.187 15.314 31.402 1.00 28.16 177 ASP A N 1
ATOM 1367 C CA . ASP A 1 185 ? 10.576 15.236 30.951 1.00 28.87 177 ASP A CA 1
ATOM 1368 C C . ASP A 1 185 ? 10.698 15.676 29.490 1.00 36.15 177 ASP A C 1
ATOM 1369 O O . ASP A 1 185 ? 9.875 15.296 28.655 1.00 33.25 177 ASP A O 1
ATOM 1374 N N . ILE A 1 186 ? 11.708 16.487 29.183 1.00 32.90 178 ILE A N 1
ATOM 1375 C CA . ILE A 1 186 ? 11.823 17.062 27.836 1.00 39.18 178 ILE A CA 1
ATOM 1376 C C . ILE A 1 186 ? 11.885 15.988 26.736 1.00 43.41 178 ILE A C 1
ATOM 1377 O O . ILE A 1 186 ? 11.418 16.209 25.612 1.00 47.66 178 ILE A O 1
ATOM 1382 N N . ASP A 1 187 ? 12.417 14.813 27.061 1.00 41.48 179 ASP A N 1
ATOM 1383 C CA . ASP A 1 187 ? 12.622 13.795 26.040 1.00 41.99 179 ASP A CA 1
ATOM 1384 C C . ASP A 1 187 ? 11.415 12.890 25.817 1.00 40.01 179 ASP A C 1
ATOM 1385 O O . ASP A 1 187 ? 11.463 11.974 24.995 1.00 45.94 179 ASP A O 1
ATOM 1390 N N . GLY A 1 188 ? 10.327 13.151 26.538 1.00 35.73 180 GLY A N 1
ATOM 1391 C CA . GLY A 1 188 ? 9.042 12.557 26.207 1.00 36.24 180 GLY A CA 1
ATOM 1392 C C . GLY A 1 188 ? 8.664 11.174 26.724 1.00 38.09 180 GLY A C 1
ATOM 1393 O O . GLY A 1 188 ? 7.543 10.726 26.476 1.00 42.33 180 GLY A O 1
ATOM 1394 N N . GLU A 1 189 ? 9.553 10.496 27.449 1.00 34.58 181 GLU A N 1
ATOM 1395 C CA . GLU A 1 189 ? 9.245 9.129 27.899 1.00 38.53 181 GLU A CA 1
ATOM 1396 C C . GLU A 1 189 ? 8.760 9.005 29.344 1.00 34.37 181 GLU A C 1
ATOM 1397 O O . GLU A 1 189 ? 8.559 7.894 29.833 1.00 35.52 181 GLU A O 1
ATOM 1403 N N . LEU A 1 190 ? 8.570 10.128 30.029 1.00 35.35 182 LEU A N 1
ATOM 1404 C CA . LEU A 1 190 ? 8.136 10.089 31.430 1.00 33.88 182 LEU A CA 1
ATOM 1405 C C . LEU A 1 190 ? 7.111 11.184 31.694 1.00 25.65 182 LEU A C 1
ATOM 1406 O O . LEU A 1 190 ? 7.378 12.363 31.456 1.00 29.75 182 LEU A O 1
ATOM 1411 N N . GLY A 1 191 ? 5.938 10.806 32.187 1.00 27.14 183 GLY A N 1
ATOM 1412 C CA . GLY A 1 191 ? 4.877 11.781 32.328 1.00 27.43 183 GLY A CA 1
ATOM 1413 C C . GLY A 1 191 ? 4.078 11.672 33.606 1.00 29.03 183 GLY A C 1
ATOM 1414 O O . GLY A 1 191 ? 4.410 10.912 34.510 1.00 26.39 183 GLY A O 1
ATOM 1415 N N . GLU A 1 192 ? 2.996 12.443 33.664 1.00 26.71 184 GLU A N 1
ATOM 1416 C CA . GLU A 1 192 ? 2.163 12.500 34.849 1.00 26.19 184 GLU A CA 1
ATOM 1417 C C . GLU A 1 192 ? 0.959 11.583 34.648 1.00 30.08 184 GLU A C 1
ATOM 1418 O O . GLU A 1 192 ? 0.091 11.886 33.831 1.00 27.30 184 GLU A O 1
ATOM 1424 N N . LYS A 1 193 ? 0.912 10.463 35.370 1.00 24.60 185 LYS A N 1
ATOM 1425 C CA . LYS A 1 193 ? -0.171 9.497 35.174 1.00 24.87 185 LYS A CA 1
ATOM 1426 C C . LYS A 1 193 ? -0.934 9.307 36.473 1.00 25.18 185 LYS A C 1
ATOM 1427 O O . LYS A 1 193 ? -0.527 8.538 37.356 1.00 25.53 185 LYS A O 1
ATOM 1429 N N . HIS A 1 194 ? -2.040 10.032 36.591 1.00 26.00 186 HIS A N 1
ATOM 1430 C CA . HIS A 1 194 ? -2.875 9.970 37.787 1.00 25.94 186 HIS A CA 1
ATOM 1431 C C . HIS A 1 194 ? -4.267 9.555 37.387 1.00 29.67 186 HIS A C 1
ATOM 1432 O O . HIS A 1 194 ? -4.728 9.883 36.292 1.00 28.11 186 HIS A O 1
ATOM 1439 N N . ASP A 1 195 ? -4.932 8.828 38.268 1.00 27.90 187 ASP A N 1
ATOM 1440 C CA . ASP A 1 195 ? -6.307 8.417 38.009 1.00 29.59 187 ASP A CA 1
ATOM 1441 C C . ASP A 1 195 ? -7.044 8.343 39.342 1.00 31.02 187 ASP A C 1
ATOM 1442 O O . ASP A 1 195 ? -6.825 7.415 40.115 1.00 31.77 187 ASP A O 1
ATOM 1447 N N . PRO A 1 196 ? -7.926 9.320 39.616 1.00 33.64 188 PRO A N 1
ATOM 1448 C CA . PRO A 1 196 ? -8.339 10.403 38.722 1.00 31.06 188 PRO A CA 1
ATOM 1449 C C . PRO A 1 196 ? -7.272 11.481 38.575 1.00 22.76 188 PRO A C 1
ATOM 1450 O O . PRO A 1 196 ? -6.484 11.717 39.503 1.00 27.08 188 PRO A O 1
ATOM 1454 N N . GLU A 1 197 ? -7.227 12.102 37.405 1.00 26.73 189 GLU A N 1
ATOM 1455 C CA . GLU A 1 197 ? -6.323 13.213 37.178 1.00 28.12 189 GLU A CA 1
ATOM 1456 C C . GLU A 1 197 ? -7.023 14.495 37.609 1.00 31.22 189 GLU A C 1
ATOM 1457 O O . GLU A 1 197 ? -8.031 14.856 37.033 1.00 27.40 189 GLU A O 1
ATOM 1463 N N . THR A 1 198 ? -6.501 15.170 38.627 1.00 26.28 190 THR A N 1
ATOM 1464 C CA . THR A 1 198 ? -7.190 16.321 39.217 1.00 26.93 190 THR A CA 1
ATOM 1465 C C . THR A 1 198 ? -6.472 17.648 38.972 1.00 29.58 190 THR A C 1
ATOM 1466 O O . THR 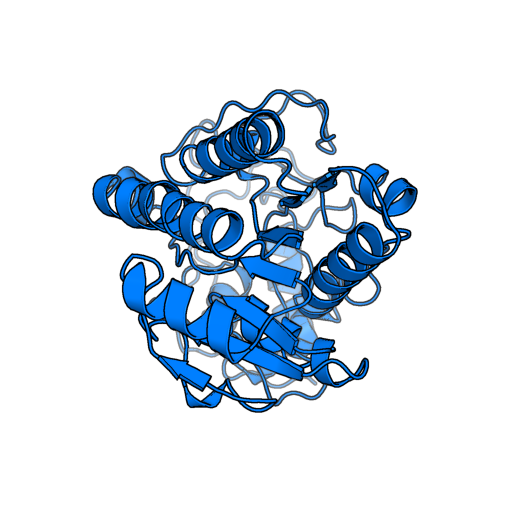A 1 198 ? -6.968 18.701 39.361 1.00 27.99 190 THR A O 1
ATOM 1470 N N . HIS A 1 199 ? -5.304 17.600 38.341 1.00 28.56 191 HIS A N 1
ATOM 1471 C CA . HIS A 1 199 ? -4.498 18.807 38.187 1.00 27.75 191 HIS A CA 1
ATOM 1472 C C . HIS A 1 199 ? -4.925 19.563 36.935 1.00 33.39 191 HIS A C 1
ATOM 1473 O O . HIS A 1 199 ? -5.359 18.961 35.956 1.00 29.68 191 HIS A O 1
ATOM 1480 N N . LEU A 1 200 ? -4.802 20.883 36.991 1.00 34.01 192 LEU A N 1
ATOM 1481 C CA . LEU A 1 200 ? -5.435 21.774 36.021 1.00 31.56 192 LEU A CA 1
ATOM 1482 C C . LEU A 1 200 ? -4.906 21.604 34.594 1.00 33.87 192 LEU A C 1
ATOM 1483 O O . LEU A 1 200 ? -5.684 21.414 33.660 1.00 34.27 192 LEU A O 1
ATOM 1488 N N . ILE A 1 201 ? -3.591 21.683 34.413 1.00 29.37 193 ILE A N 1
ATOM 1489 C CA . ILE A 1 201 ? -3.050 21.617 33.062 1.00 29.92 193 ILE A CA 1
ATOM 1490 C C . ILE A 1 201 ? -3.303 20.249 32.398 1.00 30.37 193 ILE A C 1
ATOM 1491 O O . ILE A 1 201 ? -3.713 20.193 31.231 1.00 31.54 193 ILE A O 1
ATOM 1496 N N . PRO A 1 202 ? -3.106 19.143 33.143 1.00 28.63 194 PRO A N 1
ATOM 1497 C CA . PRO A 1 202 ? -3.544 17.868 32.566 1.00 27.74 194 PRO A CA 1
ATOM 1498 C C . PRO A 1 202 ? -5.022 17.798 32.213 1.00 30.69 194 PRO A C 1
ATOM 1499 O O . PRO A 1 202 ? -5.344 17.260 31.155 1.00 31.29 194 PRO A O 1
ATOM 1503 N N . ARG A 1 203 ? -5.897 18.309 33.073 1.00 28.21 195 ARG A N 1
ATOM 1504 C CA . ARG A 1 203 ? -7.322 18.289 32.775 1.00 28.73 195 ARG A CA 1
ATOM 1505 C C . ARG A 1 203 ? -7.625 19.125 31.529 1.00 30.94 195 ARG A C 1
ATOM 1506 O O . ARG A 1 203 ? -8.383 18.705 30.648 1.00 31.23 195 ARG A O 1
ATOM 1514 N N . ALA A 1 204 ? -7.012 20.299 31.433 1.00 33.02 196 ALA A N 1
ATOM 1515 C CA . ALA A 1 204 ? -7.265 21.159 30.275 1.00 34.57 196 ALA A CA 1
ATOM 1516 C C . ALA A 1 204 ? -6.825 20.459 28.985 1.00 38.91 196 ALA A C 1
ATOM 1517 O O . ALA A 1 204 ? -7.499 20.541 27.956 1.00 36.24 196 ALA A O 1
ATOM 1519 N N . MET A 1 205 ? -5.703 19.747 29.049 1.00 32.66 197 MET A N 1
ATOM 1520 C CA . MET A 1 205 ? -5.187 19.041 27.877 1.00 33.61 197 MET A CA 1
ATOM 1521 C C . MET A 1 205 ? -6.052 17.845 27.508 1.00 31.17 197 MET A C 1
ATOM 1522 O O . MET A 1 205 ? -6.336 17.603 26.326 1.00 33.43 197 MET A O 1
ATOM 1527 N N . MET A 1 206 ? -6.458 17.091 28.517 1.00 30.18 198 MET A N 1
ATOM 1528 C CA . MET A 1 206 ? -7.351 15.967 28.301 1.00 29.90 198 MET A CA 1
ATOM 1529 C C . MET A 1 206 ? -8.637 16.440 27.633 1.00 36.42 198 MET A C 1
ATOM 1530 O O . MET A 1 206 ? -9.144 15.783 26.729 1.00 34.20 198 MET A O 1
ATOM 1535 N N . ALA A 1 207 ? -9.141 17.587 28.073 1.00 31.62 199 ALA A N 1
ATOM 1536 C CA . ALA A 1 207 ? -10.377 18.139 27.511 1.00 32.82 199 ALA A CA 1
ATOM 1537 C C . ALA A 1 207 ? -10.156 18.547 26.047 1.00 33.95 199 ALA A C 1
ATOM 1538 O O . ALA A 1 207 ? -10.960 18.230 25.180 1.00 34.67 199 ALA A O 1
ATOM 1540 N N . ALA A 1 208 ? -9.046 19.227 25.773 1.00 34.15 200 ALA A N 1
ATOM 1541 C CA . ALA A 1 208 ? -8.711 19.604 24.397 1.00 35.93 200 ALA A CA 1
ATOM 1542 C C . ALA A 1 208 ? -8.556 18.356 23.529 1.00 36.85 200 ALA A C 1
ATOM 1543 O O . ALA A 1 208 ? -8.900 18.356 22.355 1.00 35.88 200 ALA A O 1
ATOM 1545 N N . ALA A 1 209 ? -8.064 17.279 24.130 1.00 33.64 201 ALA A N 1
ATOM 1546 C CA . ALA A 1 209 ? -7.831 16.035 23.402 1.00 40.20 201 ALA A CA 1
ATOM 1547 C C . ALA A 1 209 ? -9.077 15.162 23.266 1.00 40.53 201 ALA A C 1
ATOM 1548 O O . ALA A 1 209 ? -9.069 14.187 22.517 1.00 39.93 201 ALA A O 1
ATOM 1550 N N . GLY A 1 210 ? -10.134 15.499 24.002 1.00 33.82 202 GLY A N 1
ATOM 1551 C CA . GLY A 1 210 ? -11.384 14.767 23.918 1.00 40.19 202 GLY A CA 1
ATOM 1552 C C . GLY A 1 210 ? -11.406 13.612 24.894 1.00 44.93 202 GLY A C 1
ATOM 1553 O O . GLY A 1 210 ? -12.297 12.766 24.854 1.00 48.78 202 GLY A O 1
ATOM 1554 N N . ARG A 1 211 ? -10.412 13.572 25.775 1.00 37.57 203 ARG A N 1
ATOM 1555 C CA . ARG A 1 211 ? -10.363 12.552 26.811 1.00 40.03 203 ARG A CA 1
ATOM 1556 C C . ARG A 1 211 ? -11.271 12.950 27.970 1.00 40.01 203 ARG A C 1
ATOM 1557 O O . ARG A 1 211 ? -11.701 12.101 28.748 1.00 38.41 203 ARG A O 1
ATOM 1565 N N . LEU A 1 212 ? -11.542 14.249 28.080 1.00 33.12 204 LEU A N 1
ATOM 1566 C CA . LEU A 1 212 ? -12.599 14.779 28.949 1.00 34.28 204 LEU A CA 1
ATOM 1567 C C . LEU A 1 212 ? -13.559 15.574 28.081 1.00 39.95 204 LEU A C 1
ATOM 1568 O O . LEU A 1 212 ? -13.164 16.117 27.044 1.00 39.60 204 LEU A O 1
ATOM 1573 N N . ASP A 1 213 ? -14.818 15.653 28.492 1.00 36.84 205 ASP A N 1
ATOM 1574 C CA . ASP A 1 213 ? -15.808 16.356 27.694 1.00 41.56 205 ASP A CA 1
ATOM 1575 C C . ASP A 1 213 ? -15.677 17.867 27.815 1.00 43.41 205 ASP A C 1
ATOM 1576 O O . ASP A 1 213 ? -15.821 18.592 26.828 1.00 49.18 205 ASP A O 1
ATOM 1581 N N . VAL A 1 214 ? -15.449 18.346 29.035 1.00 40.08 206 VAL A N 1
ATOM 1582 C CA . VAL A 1 214 ? -15.371 19.783 29.285 1.00 39.92 206 VAL A CA 1
ATOM 1583 C C . VAL A 1 214 ? -14.309 20.105 30.322 1.00 43.20 206 VAL A C 1
ATOM 1584 O O . VAL A 1 214 ? -13.861 19.234 31.067 1.00 38.30 206 VAL A O 1
ATOM 1588 N N . LEU A 1 215 ? -13.885 21.361 30.351 1.00 42.74 207 LEU A N 1
ATOM 1589 C CA . LEU A 1 215 ? -13.103 21.851 31.472 1.00 41.52 207 LEU A CA 1
ATOM 1590 C C . LEU A 1 215 ? -13.923 22.933 32.152 1.00 50.28 207 LEU A C 1
ATOM 1591 O O . LEU A 1 215 ? -14.113 24.022 31.604 1.00 45.27 207 LEU A O 1
ATOM 1596 N N . GLU A 1 216 ? -14.450 22.614 33.328 1.00 52.60 208 GLU A N 1
ATOM 1597 C CA . GLU A 1 216 ? -15.173 23.602 34.104 1.00 53.16 208 GLU A CA 1
ATOM 1598 C C . GLU A 1 216 ? -14.176 24.565 34.734 1.00 45.35 208 GLU A C 1
ATOM 1599 O O . GLU A 1 216 ? -13.239 24.147 35.406 1.00 47.97 208 GLU A O 1
ATOM 1605 N N . VAL A 1 217 ? -14.375 25.854 34.488 1.00 42.84 209 VAL A N 1
ATOM 1606 C CA . VAL A 1 217 ? -13.507 26.895 35.020 1.00 46.31 209 VAL A CA 1
ATOM 1607 C C . VAL A 1 217 ? -14.344 27.826 35.877 1.00 44.49 209 VAL A C 1
ATOM 1608 O O . VAL A 1 217 ? -15.336 28.377 35.412 1.00 46.58 209 VAL A O 1
ATOM 1612 N N . TYR A 1 218 ? -13.946 27.998 37.133 1.00 42.61 210 TYR A N 1
ATOM 1613 C CA . TYR A 1 218 ? -14.772 28.743 38.078 1.00 44.44 210 TYR A CA 1
ATOM 1614 C C . TYR A 1 218 ? -14.364 30.212 38.197 1.00 46.34 210 TYR A C 1
ATOM 1615 O O . TYR A 1 218 ? -13.531 30.578 39.027 1.00 47.72 210 TYR A O 1
ATOM 1624 N N . GLY A 1 219 ? -14.950 31.044 37.342 1.00 44.83 211 GLY A N 1
ATOM 1625 C CA . GLY A 1 219 ? -14.781 32.482 37.434 1.00 46.55 211 GLY A CA 1
ATOM 1626 C C . GLY A 1 219 ? -13.989 33.125 36.309 1.00 50.59 211 GLY A C 1
ATOM 1627 O O . GLY A 1 219 ? -12.868 32.712 35.994 1.00 46.58 211 GLY A O 1
ATOM 1628 N N . ASP A 1 220 ? -14.582 34.147 35.703 1.00 49.12 212 ASP A N 1
ATOM 1629 C CA . ASP A 1 220 ? -13.899 34.948 34.696 1.00 60.18 212 ASP A CA 1
ATOM 1630 C C . ASP A 1 220 ? -13.914 36.421 35.092 1.00 58.69 212 ASP A C 1
ATOM 1631 O O . ASP A 1 220 ? -13.556 37.291 34.294 1.00 54.45 212 ASP A O 1
ATOM 1636 N N . ASP A 1 221 ? -14.324 36.692 36.330 1.00 53.42 213 ASP A N 1
ATOM 1637 C CA . ASP A 1 221 ? -14.419 38.066 36.815 1.00 55.45 213 ASP A CA 1
ATOM 1638 C C . ASP A 1 221 ? -13.531 38.322 38.039 1.00 54.70 213 ASP A C 1
ATOM 1639 O O . ASP A 1 221 ? -13.835 39.182 38.864 1.00 53.99 213 ASP A O 1
ATOM 1644 N N . TYR A 1 222 ? -12.431 37.580 38.147 1.00 55.08 214 TYR A N 1
ATOM 1645 C CA . TYR A 1 222 ? -11.408 37.874 39.149 1.00 54.51 214 TYR A CA 1
ATOM 1646 C C . TYR A 1 222 ? -10.776 39.242 38.904 1.00 53.97 214 TYR A C 1
ATOM 1647 O O . TYR A 1 222 ? -10.834 39.763 37.789 1.00 54.73 214 TYR A O 1
ATOM 1656 N N . GLU A 1 223 ? -10.138 39.803 39.928 1.00 60.52 215 GLU A N 1
ATOM 1657 C CA . GLU A 1 223 ? -9.356 41.031 39.761 1.00 63.09 215 GLU A CA 1
ATOM 1658 C C . GLU A 1 223 ? -7.971 40.717 39.188 1.00 60.80 215 GLU A C 1
ATOM 1659 O O . GLU A 1 223 ? -6.947 40.955 39.830 1.00 61.39 215 GLU A O 1
ATOM 1661 N N . THR A 1 224 ? -7.966 40.174 37.974 1.00 59.62 216 THR A N 1
ATOM 1662 C CA . THR A 1 224 ? -6.754 39.804 37.247 1.00 50.64 216 THR A CA 1
ATOM 1663 C C . THR A 1 224 ? -6.826 40.364 35.831 1.00 54.67 216 THR A C 1
ATOM 1664 O O . THR A 1 224 ? -7.920 40.589 35.327 1.00 52.85 216 THR A O 1
ATOM 1668 N N . PRO A 1 225 ? -5.667 40.572 35.181 1.00 58.28 217 PRO A N 1
ATOM 1669 C CA . PRO A 1 225 ? -5.640 41.121 33.820 1.00 63.23 217 PRO A CA 1
ATOM 1670 C C . PRO A 1 225 ? -6.668 40.521 32.850 1.00 66.10 217 PRO A C 1
ATOM 1671 O O . PRO A 1 225 ? -7.286 41.294 32.120 1.00 64.68 217 PRO A O 1
ATOM 1675 N N . ASP A 1 226 ? -6.873 39.205 32.838 1.00 48.58 218 ASP A N 1
ATOM 1676 C CA . ASP A 1 226 ? -7.854 38.641 31.903 1.00 51.67 218 ASP A CA 1
ATOM 1677 C C . ASP A 1 226 ? -9.114 38.145 32.598 1.00 52.01 218 ASP A C 1
ATOM 1678 O O . ASP A 1 226 ? -10.008 37.588 31.958 1.00 52.46 218 ASP A O 1
ATOM 1683 N N . GLY A 1 227 ? -9.182 38.347 33.907 1.00 47.96 219 GLY A N 1
ATOM 1684 C CA . GLY A 1 227 ? -10.378 38.007 34.654 1.00 47.76 219 GLY A CA 1
ATOM 1685 C C . GLY A 1 227 ? -10.383 36.599 35.219 1.00 45.75 219 GLY A C 1
ATOM 1686 O O . GLY A 1 227 ? -11.195 36.292 36.087 1.00 53.46 219 GLY A O 1
ATOM 1687 N N . THR A 1 228 ? -9.497 35.737 34.724 1.00 44.53 220 THR A N 1
ATOM 1688 C CA . THR A 1 228 ? -9.419 34.371 35.242 1.00 42.66 220 THR A CA 1
ATOM 1689 C C . THR A 1 228 ? -8.319 34.296 36.301 1.00 51.66 220 THR A C 1
ATOM 1690 O O . THR A 1 228 ? -7.409 35.127 36.323 1.00 46.45 220 THR A O 1
ATOM 1694 N N . CYS A 1 229 ? -8.395 33.306 37.185 1.00 48.60 221 CYS A N 1
ATOM 1695 C CA . CYS A 1 229 ? -7.507 33.329 38.342 1.00 47.64 221 CYS A CA 1
ATOM 1696 C C . CYS A 1 229 ? -6.088 32.906 37.986 1.00 43.41 221 CYS A C 1
ATOM 1697 O O . CYS A 1 229 ? -5.847 32.156 37.035 1.00 43.30 221 CYS A O 1
ATOM 1700 N N . ILE A 1 230 ? -5.152 33.415 38.776 1.00 41.03 222 ILE A N 1
ATOM 1701 C CA . ILE A 1 230 ? -3.736 33.246 38.531 1.00 39.98 222 ILE A CA 1
ATOM 1702 C C . ILE A 1 230 ? -3.147 32.303 39.581 1.00 39.22 222 ILE A C 1
ATOM 1703 O O . ILE A 1 230 ? -3.402 32.454 40.776 1.00 36.16 222 ILE A O 1
ATOM 1708 N N . ARG A 1 231 ? -2.392 31.312 39.128 1.00 36.11 223 ARG A N 1
ATOM 1709 C CA . ARG A 1 231 ? -1.774 30.349 40.050 1.00 35.88 223 ARG A CA 1
ATOM 1710 C C . ARG A 1 231 ? -0.330 30.111 39.632 1.00 38.53 223 ARG A C 1
ATOM 1711 O O . ARG A 1 231 ? 0.142 30.687 38.643 1.00 40.64 223 ARG A O 1
ATOM 1719 N N . ASP A 1 232 ? 0.362 29.245 40.366 1.00 33.29 224 ASP A N 1
ATOM 1720 C CA . ASP A 1 232 ? 1.814 29.141 40.276 1.00 35.49 224 ASP A CA 1
ATOM 1721 C C . ASP A 1 232 ? 2.225 27.783 39.736 1.00 37.41 224 ASP A C 1
ATOM 1722 O O . ASP A 1 232 ? 1.913 26.755 40.343 1.00 31.14 224 ASP A O 1
ATOM 1727 N N . TYR A 1 233 ? 2.920 27.770 38.606 1.00 31.98 225 TYR A N 1
ATOM 1728 C CA . TYR A 1 233 ? 3.289 26.503 37.976 1.00 39.04 225 TYR A CA 1
ATOM 1729 C C . TYR A 1 233 ? 4.794 26.351 37.820 1.00 39.44 225 TYR A C 1
ATOM 1730 O O . TYR A 1 233 ? 5.472 27.257 37.352 1.00 32.30 225 TYR A O 1
ATOM 1739 N N . ILE A 1 234 ? 5.312 25.195 38.210 1.00 31.60 226 ILE A N 1
ATOM 1740 C CA . ILE A 1 234 ? 6.736 24.929 38.060 1.00 30.35 226 ILE A CA 1
ATOM 1741 C C . ILE A 1 234 ? 6.941 23.585 37.365 1.00 31.09 226 ILE A C 1
ATOM 1742 O O . ILE A 1 234 ? 6.274 22.595 37.678 1.00 29.78 226 ILE A O 1
ATOM 1747 N N . HIS A 1 235 ? 7.857 23.564 36.405 1.00 30.28 227 HIS A N 1
ATOM 1748 C CA . HIS A 1 235 ? 8.147 22.363 35.642 1.00 29.85 227 HIS A CA 1
ATOM 1749 C C . HIS A 1 235 ? 8.748 21.276 36.526 1.00 31.71 227 HIS A C 1
ATOM 1750 O O . HIS A 1 235 ? 9.629 21.544 37.348 1.00 32.63 227 HIS A O 1
ATOM 1757 N N . VAL A 1 236 ? 8.293 20.045 36.327 1.00 28.08 228 VAL A N 1
ATOM 1758 C CA . VAL A 1 236 ? 8.709 18.926 37.169 1.00 27.18 228 VAL A CA 1
ATOM 1759 C C . VAL A 1 236 ? 10.224 18.659 37.097 1.00 28.09 228 VAL A C 1
ATOM 1760 O O . VAL A 1 236 ? 10.839 18.195 38.069 1.00 27.15 228 VAL A O 1
ATOM 1764 N N . THR A 1 237 ? 10.837 18.957 35.956 1.00 30.82 229 THR A N 1
ATOM 1765 C CA . THR A 1 237 ? 12.283 18.777 35.845 1.00 32.22 229 THR A CA 1
ATOM 1766 C C . THR A 1 237 ? 13.009 19.789 36.722 1.00 30.85 229 THR A C 1
ATOM 1767 O O . THR A 1 237 ? 14.038 19.469 37.332 1.00 29.81 229 THR A O 1
ATOM 1771 N N . ASP A 1 238 ? 12.479 21.009 36.787 1.00 30.02 230 ASP A N 1
ATOM 1772 C CA . ASP A 1 238 ? 12.999 22.015 37.708 1.00 30.51 230 ASP A CA 1
ATOM 1773 C C . ASP A 1 238 ? 12.842 21.538 39.154 1.00 29.57 230 ASP A C 1
ATOM 1774 O O . ASP A 1 238 ? 13.717 21.762 39.985 1.00 30.54 230 ASP A O 1
ATOM 1779 N N . LEU A 1 239 ? 11.725 20.885 39.455 1.00 28.55 231 LEU A N 1
ATOM 1780 C CA . LEU A 1 239 ? 11.532 20.332 40.803 1.00 27.65 231 LEU A CA 1
ATOM 1781 C C . LEU A 1 239 ? 12.572 19.262 41.087 1.00 27.38 231 LEU A C 1
ATOM 1782 O O . LEU A 1 239 ? 13.152 19.235 42.170 1.00 27.28 231 LEU A O 1
ATOM 1787 N N . ALA A 1 240 ? 12.804 18.381 40.119 1.00 29.40 232 ALA A N 1
ATOM 1788 C CA . ALA A 1 240 ? 13.850 17.368 40.254 1.00 27.91 232 ALA A CA 1
ATOM 1789 C C . ALA A 1 240 ? 15.193 18.033 40.562 1.00 28.24 232 ALA A C 1
ATOM 1790 O O . ALA A 1 240 ? 15.875 17.670 41.517 1.00 28.13 232 ALA A O 1
ATOM 1792 N N . ARG A 1 241 ? 15.543 19.034 39.761 1.00 29.26 233 ARG A N 1
ATOM 1793 C CA . ARG A 1 241 ? 16.798 19.763 39.964 1.00 30.75 233 ARG A CA 1
ATOM 1794 C C . ARG A 1 241 ? 16.935 20.295 41.398 1.00 31.29 233 ARG A C 1
ATOM 1795 O O . ARG A 1 241 ? 17.975 20.114 42.037 1.00 30.60 233 ARG A O 1
ATOM 1803 N N . ALA A 1 242 ? 15.886 20.935 41.906 1.00 29.82 234 ALA A N 1
ATOM 1804 C CA . ALA A 1 242 ? 15.944 21.532 43.239 1.00 29.81 234 ALA A CA 1
ATOM 1805 C C . ALA A 1 242 ? 16.087 20.485 44.348 1.00 32.33 234 ALA A C 1
ATOM 1806 O O . ALA A 1 242 ? 16.785 20.708 45.340 1.00 30.25 234 ALA A O 1
ATOM 1808 N N . HIS A 1 243 ? 15.408 19.354 44.198 1.00 30.45 235 HIS A N 1
ATOM 1809 C CA . HIS A 1 243 ? 15.482 18.319 45.225 1.00 27.13 235 HIS A CA 1
ATOM 1810 C C . HIS A 1 243 ? 16.882 17.733 45.265 1.00 28.37 235 HIS A C 1
ATOM 1811 O O . HIS A 1 243 ? 17.387 17.386 46.338 1.00 27.57 235 HIS A O 1
ATOM 1818 N N . VAL A 1 244 ? 17.535 17.637 44.105 1.00 31.86 236 VAL A N 1
ATOM 1819 C CA . VAL A 1 244 ? 18.904 17.126 44.106 1.00 29.08 236 VAL A CA 1
ATOM 1820 C C . VAL A 1 244 ? 19.867 18.206 44.624 1.00 30.73 236 VAL A C 1
ATOM 1821 O O . VAL A 1 244 ? 20.820 17.899 45.355 1.00 30.57 236 VAL A O 1
ATOM 1825 N N . LEU A 1 245 ? 19.622 19.470 44.280 1.00 30.74 237 LEU A N 1
ATOM 1826 C CA . LEU A 1 245 ? 20.443 20.536 44.861 1.00 33.05 237 LEU A CA 1
ATOM 1827 C C . LEU A 1 245 ? 20.332 20.506 46.392 1.00 36.33 237 LEU A C 1
ATOM 1828 O O . LEU A 1 245 ? 21.303 20.738 47.100 1.00 32.70 237 LEU A O 1
ATOM 1833 N N . ALA A 1 246 ? 19.140 20.201 46.894 1.00 30.60 238 ALA A N 1
ATOM 1834 C CA . ALA A 1 246 ? 18.923 20.122 48.339 1.00 31.45 238 ALA A CA 1
ATOM 1835 C C . ALA A 1 246 ? 19.761 18.990 48.948 1.00 38.81 238 ALA A C 1
ATOM 1836 O O . ALA A 1 246 ? 20.313 19.125 50.045 1.00 32.64 238 ALA A O 1
ATOM 1838 N N . VAL A 1 247 ? 19.873 17.879 48.224 1.00 29.18 239 VAL A N 1
ATOM 1839 C CA . VAL A 1 247 ? 20.754 16.791 48.641 1.00 30.83 239 VAL A CA 1
ATOM 1840 C C . VAL A 1 247 ? 22.196 17.293 48.730 1.00 34.64 239 VAL A C 1
ATOM 1841 O O . VAL A 1 247 ? 22.903 17.032 49.703 1.00 32.41 239 VAL A O 1
ATOM 1845 N N . GLU A 1 248 ? 22.631 18.020 47.709 1.00 35.12 240 GLU A N 1
ATOM 1846 C CA . GLU A 1 248 ? 24.006 18.529 47.687 1.00 35.54 240 GLU A CA 1
ATOM 1847 C C . GLU A 1 248 ? 24.258 19.471 48.854 1.00 36.07 240 GLU A C 1
ATOM 1848 O O . GLU A 1 248 ? 25.331 19.449 49.469 1.00 39.81 240 GLU A O 1
ATOM 1854 N N . HIS A 1 249 ? 23.264 20.305 49.136 1.00 33.06 241 HIS A N 1
ATOM 1855 C CA . HIS A 1 249 ? 23.343 21.276 50.217 1.00 38.88 241 HIS A CA 1
ATOM 1856 C C . HIS A 1 249 ? 23.622 20.604 51.558 1.00 35.02 241 HIS A C 1
ATOM 1857 O O . HIS A 1 249 ? 24.480 21.046 52.310 1.00 34.11 241 HIS A O 1
ATOM 1864 N N . LEU A 1 250 ? 22.882 19.541 51.861 1.00 33.47 242 LEU A N 1
ATOM 1865 C CA . LEU A 1 250 ? 23.075 18.840 53.129 1.00 39.85 242 LEU A CA 1
ATOM 1866 C C . LEU A 1 250 ? 24.365 18.038 53.109 1.00 42.65 242 LEU A C 1
ATOM 1867 O O . LEU A 1 250 ? 25.021 17.884 54.139 1.00 36.87 242 LEU A O 1
ATOM 1872 N N . LYS A 1 251 ? 24.736 17.525 51.940 1.00 45.06 243 LYS A N 1
ATOM 1873 C CA . LYS A 1 251 ? 25.998 16.803 51.819 1.00 50.74 243 LYS A CA 1
ATOM 1874 C C . LYS A 1 251 ? 27.165 17.711 52.173 1.00 48.04 243 LYS A C 1
ATOM 1875 O O . LYS A 1 251 ? 28.092 17.296 52.862 1.00 50.74 243 LYS A O 1
ATOM 1881 N N . GLU A 1 252 ? 27.098 18.954 51.704 1.00 51.53 244 GLU A N 1
ATOM 1882 C CA . GLU A 1 252 ? 28.162 19.937 51.917 1.00 54.15 244 GLU A CA 1
ATOM 1883 C C . GLU A 1 252 ? 28.014 20.642 53.261 1.00 53.61 244 GLU A C 1
ATOM 1884 O O . GLU A 1 252 ? 28.361 21.822 53.387 1.00 49.83 244 GLU A O 1
ATOM 1890 N N . ALA A 1 253 ? 27.472 19.920 54.241 1.00 50.35 245 ALA A N 1
ATOM 1891 C CA . ALA A 1 253 ? 27.322 20.400 55.615 1.00 56.17 245 ALA A CA 1
ATOM 1892 C C . ALA A 1 253 ? 26.438 21.643 55.756 1.00 57.47 245 ALA A C 1
ATOM 1893 O O . ALA A 1 253 ? 26.598 22.416 56.700 1.00 58.91 245 ALA A O 1
ATOM 1895 N N . GLY A 1 254 ? 25.498 21.833 54.835 1.00 48.83 246 GLY A N 1
ATOM 1896 C CA . GLY A 1 254 ? 24.609 22.980 54.910 1.00 40.55 246 GLY A CA 1
ATOM 1897 C C . GLY A 1 254 ? 23.604 22.892 56.050 1.00 41.13 246 GLY A C 1
ATOM 1898 O O . GLY A 1 254 ? 23.316 21.804 56.552 1.00 42.11 246 GLY A O 1
ATOM 1899 N N . GLY A 1 255 ? 23.062 24.039 56.459 1.00 39.48 247 GLY A N 1
ATOM 1900 C CA . GLY A 1 255 ? 22.088 24.074 57.536 1.00 41.37 247 GLY A CA 1
ATOM 1901 C C . GLY A 1 255 ? 20.682 23.736 57.065 1.00 32.15 247 GLY A C 1
ATOM 1902 O O . GLY A 1 255 ? 20.398 23.716 55.860 1.00 34.82 247 GLY A O 1
ATOM 1903 N N . ASN A 1 256 ? 19.793 23.482 58.017 1.00 32.26 248 ASN A N 1
ATOM 1904 C CA . ASN A 1 256 ? 18.418 23.141 57.680 1.00 30.06 248 ASN A CA 1
ATOM 1905 C C . ASN A 1 256 ? 17.742 24.297 56.952 1.00 34.86 248 ASN A C 1
ATOM 1906 O O . ASN A 1 256 ? 18.022 25.466 57.225 1.00 36.98 248 ASN A O 1
ATOM 1911 N N . LEU A 1 257 ? 16.867 23.973 56.006 1.00 31.12 249 LEU A N 1
ATOM 1912 C CA . LEU A 1 257 ? 16.245 24.994 55.167 1.00 31.72 249 LEU A CA 1
ATOM 1913 C C . LEU A 1 257 ? 14.773 24.701 54.948 1.00 36.64 249 LEU A C 1
ATOM 1914 O O . LEU A 1 257 ? 14.356 23.542 54.946 1.00 30.11 249 LEU A O 1
ATOM 1919 N N . ALA A 1 258 ? 13.996 25.760 54.762 1.00 34.43 250 ALA A N 1
ATOM 1920 C CA . ALA A 1 258 ? 12.662 25.651 54.187 1.00 36.18 250 ALA A CA 1
ATOM 1921 C C . ALA A 1 258 ? 12.525 26.768 53.162 1.00 40.95 250 ALA A C 1
ATOM 1922 O O . ALA A 1 258 ? 12.506 27.949 53.524 1.00 40.94 250 ALA A O 1
ATOM 1924 N N . VAL A 1 259 ? 12.474 26.403 51.881 1.00 34.91 251 VAL A N 1
ATOM 1925 C CA . VAL A 1 259 ? 12.411 27.398 50.816 1.00 31.79 251 VAL A CA 1
ATOM 1926 C C . VAL A 1 259 ? 11.312 27.114 49.785 1.00 36.32 251 VAL A C 1
ATOM 1927 O O . VAL A 1 259 ? 10.937 25.966 49.560 1.00 33.17 251 VAL A O 1
ATOM 1931 N N . ASN A 1 260 ? 10.811 28.189 49.175 1.00 36.03 252 ASN A N 1
ATOM 1932 C CA . ASN A 1 260 ? 9.871 28.130 48.067 1.00 34.48 252 ASN A CA 1
ATOM 1933 C C . ASN A 1 260 ? 10.546 27.773 46.748 1.00 40.57 252 ASN A C 1
ATOM 1934 O O . ASN A 1 260 ? 11.681 28.180 46.497 1.00 34.52 252 ASN A O 1
ATOM 1939 N N . LEU A 1 261 ? 9.833 27.038 45.901 1.00 33.73 253 LEU A N 1
ATOM 1940 C CA . LEU A 1 261 ? 10.277 26.756 44.540 1.00 30.54 253 LEU A CA 1
ATOM 1941 C C . LEU A 1 261 ? 9.267 27.312 43.546 1.00 35.12 253 LEU A C 1
ATOM 1942 O O . LEU A 1 261 ? 8.066 27.097 43.691 1.00 34.19 253 LEU A O 1
ATOM 1947 N N . GLY A 1 262 ? 9.759 28.032 42.541 1.00 32.03 254 GLY A N 1
ATOM 1948 C CA . GLY A 1 262 ? 8.906 28.586 41.511 1.00 32.59 254 GLY A CA 1
ATOM 1949 C C . GLY A 1 262 ? 9.618 29.601 40.633 1.00 37.39 254 GLY A C 1
ATOM 1950 O O . GLY A 1 262 ? 10.818 29.829 40.771 1.00 39.58 254 GLY A O 1
ATOM 1951 N N . THR A 1 263 ? 8.866 30.208 39.726 1.00 40.09 255 THR A N 1
ATOM 1952 C CA . THR A 1 263 ? 9.404 31.214 38.818 1.00 41.84 255 THR A CA 1
ATOM 1953 C C . THR A 1 263 ? 9.282 32.623 39.384 1.00 44.63 255 THR A C 1
ATOM 1954 O O . THR A 1 263 ? 9.941 33.555 38.911 1.00 49.43 255 THR A O 1
ATOM 1958 N N . GLY A 1 264 ? 8.404 32.779 40.370 1.00 40.49 256 GLY A N 1
ATOM 1959 C CA . GLY A 1 264 ? 8.115 34.085 40.936 1.00 47.36 256 GLY A CA 1
ATOM 1960 C C . GLY A 1 264 ? 7.030 34.810 40.164 1.00 51.14 256 GLY A C 1
ATOM 1961 O O . GLY A 1 264 ? 6.607 35.903 40.545 1.00 54.80 256 GLY A O 1
ATOM 1962 N N . ARG A 1 265 ? 6.578 34.190 39.077 1.00 41.97 257 ARG A N 1
ATOM 1963 C CA . ARG A 1 265 ? 5.527 34.749 38.231 1.00 44.56 257 ARG A CA 1
ATOM 1964 C C . ARG A 1 265 ? 4.360 33.774 38.072 1.00 50.17 257 ARG A C 1
ATOM 1965 O O . ARG A 1 265 ? 4.560 32.587 37.816 1.00 54.02 257 ARG A O 1
ATOM 1967 N N . GLY A 1 266 ? 3.142 34.283 38.225 1.00 52.28 258 GLY A N 1
ATOM 1968 C CA . GLY A 1 266 ? 1.949 33.467 38.099 1.00 47.51 258 GLY A CA 1
ATOM 1969 C C . GLY A 1 266 ? 1.445 33.307 36.678 1.00 46.42 258 GLY A C 1
ATOM 1970 O O . GLY A 1 266 ? 1.924 33.960 35.744 1.00 46.96 258 GLY A O 1
ATOM 1971 N N . THR A 1 267 ? 0.456 32.436 36.520 1.00 42.22 259 THR A N 1
ATOM 1972 C CA . THR A 1 267 ? -0.127 32.152 35.215 1.00 44.62 259 THR A CA 1
ATOM 1973 C C . THR A 1 267 ? -1.635 31.998 35.325 1.00 45.37 259 THR A C 1
ATOM 1974 O O . THR A 1 267 ? -2.116 31.280 36.192 1.00 36.62 259 THR A O 1
ATOM 1978 N N . SER A 1 268 ? -2.386 32.657 34.448 1.00 42.78 260 SER A N 1
ATOM 1979 C CA . SER A 1 268 ? -3.838 32.564 34.508 1.00 43.19 260 SER A CA 1
ATOM 1980 C C . SER A 1 268 ? -4.356 31.351 33.737 1.00 41.45 260 SER A C 1
ATOM 1981 O O . SER A 1 268 ? -3.659 30.799 32.884 1.00 38.04 260 SER A O 1
ATOM 1984 N N . ILE A 1 269 ? -5.581 30.942 34.050 1.00 39.42 261 ILE A N 1
ATOM 1985 C CA . ILE A 1 269 ? -6.246 29.847 33.342 1.00 42.49 261 ILE A CA 1
ATOM 1986 C C . ILE A 1 269 ? -6.335 30.137 31.845 1.00 48.81 261 ILE A C 1
ATOM 1987 O O . ILE A 1 269 ? -6.084 29.261 31.007 1.00 39.36 261 ILE A O 1
ATOM 1992 N N . ARG A 1 270 ? -6.705 31.374 31.520 1.00 40.73 262 ARG A N 1
ATOM 1993 C CA . ARG A 1 270 ? -6.845 31.787 30.131 1.00 41.55 262 ARG A CA 1
ATOM 1994 C C . ARG A 1 270 ? -5.531 31.597 29.381 1.00 45.75 262 ARG A C 1
ATOM 1995 O O . ARG A 1 270 ? -5.523 31.038 28.283 1.00 44.37 262 ARG A O 1
ATOM 2003 N N . GLU A 1 271 ? -4.422 32.030 29.985 1.00 47.36 263 GLU A N 1
ATOM 2004 C CA . GLU A 1 271 ? -3.110 31.884 29.357 1.00 46.49 263 GLU A CA 1
ATOM 2005 C C . GLU A 1 271 ? -2.836 30.428 29.015 1.00 46.46 263 GLU A C 1
ATOM 2006 O O . GLU A 1 271 ? -2.350 30.105 27.932 1.00 40.71 263 GLU A O 1
ATOM 2012 N N . ILE A 1 272 ? -3.150 29.550 29.962 1.00 44.44 264 ILE A N 1
ATOM 2013 C CA . ILE A 1 272 ? -2.925 28.127 29.780 1.00 39.12 264 ILE A CA 1
ATOM 2014 C C . ILE A 1 272 ? -3.764 27.581 28.632 1.00 38.85 264 ILE A C 1
ATOM 2015 O O . ILE A 1 272 ? -3.253 26.916 27.737 1.00 38.70 264 ILE A O 1
ATOM 2020 N N . VAL A 1 273 ? -5.055 27.875 28.660 1.00 39.16 265 VAL A N 1
ATOM 2021 C CA . VAL A 1 273 ? -5.956 27.437 27.608 1.00 42.24 265 VAL A CA 1
ATOM 2022 C C . VAL A 1 273 ? -5.504 27.982 26.249 1.00 42.64 265 VAL A C 1
ATOM 2023 O O . VAL A 1 273 ? -5.439 27.244 25.264 1.00 40.44 265 VAL A O 1
ATOM 2027 N N . GLN A 1 274 ? -5.151 29.260 26.214 1.00 41.03 266 GLN A N 1
ATOM 2028 C CA . GLN A 1 274 ? -4.660 29.880 24.982 1.00 49.49 266 GLN A CA 1
ATOM 2029 C C . GLN A 1 274 ? -3.403 29.194 24.469 1.00 48.61 266 GLN A C 1
ATOM 2030 O O . GLN A 1 274 ? -3.284 28.908 23.280 1.00 41.76 266 GLN A O 1
ATOM 2036 N N . SER A 1 275 ? -2.468 28.931 25.379 1.00 40.88 267 SER A N 1
ATOM 2037 C CA . SER A 1 275 ? -1.203 28.302 25.023 1.00 42.91 267 SER A CA 1
ATOM 2038 C C . SER A 1 275 ? -1.425 26.907 24.440 1.00 41.61 267 SER A C 1
ATOM 2039 O O . SER A 1 275 ? -0.805 26.543 23.441 1.00 42.29 267 SER A O 1
ATOM 2042 N N . ILE A 1 276 ? -2.311 26.133 25.062 1.00 39.14 268 ILE A N 1
ATOM 2043 C CA . ILE A 1 276 ? -2.647 24.798 24.572 1.00 38.50 268 ILE A CA 1
ATOM 2044 C C . ILE A 1 276 ? -3.215 24.827 23.147 1.00 43.91 268 ILE A C 1
ATOM 2045 O O . ILE A 1 276 ? -2.814 24.034 22.288 1.00 42.78 268 ILE A O 1
ATOM 2050 N N . GLY A 1 277 ? -4.155 25.735 22.906 1.00 43.57 269 GLY A N 1
ATOM 2051 C CA . GLY A 1 277 ? -4.774 25.853 21.595 1.00 48.05 269 GLY A CA 1
ATOM 2052 C C . GLY A 1 277 ? -3.742 26.189 20.533 1.00 48.49 269 GLY A C 1
ATOM 2053 O O . GLY A 1 277 ? -3.742 25.634 19.433 1.00 49.47 269 GLY A O 1
ATOM 2054 N N . ARG A 1 278 ? -2.843 27.094 20.891 1.00 44.04 270 ARG A N 1
ATOM 2055 C CA . ARG A 1 278 ? -1.789 27.560 20.000 1.00 47.52 270 ARG A CA 1
ATOM 2056 C C . ARG A 1 278 ? -0.766 26.479 19.654 1.00 51.82 270 ARG A C 1
ATOM 2057 O O . ARG A 1 278 ? -0.421 26.294 18.490 1.00 50.19 270 ARG A O 1
ATOM 2065 N N . LEU A 1 279 ? -0.276 25.764 20.663 1.00 40.56 271 LEU A N 1
ATOM 2066 C CA . LEU A 1 279 ? 0.805 24.807 20.450 1.00 40.01 271 LEU A CA 1
ATOM 2067 C C . LEU A 1 279 ? 0.324 23.452 19.944 1.00 47.20 271 LEU A C 1
ATOM 2068 O O . LEU A 1 279 ? 1.098 22.693 19.360 1.00 47.35 271 LEU A O 1
ATOM 2073 N N . THR A 1 280 ? -0.946 23.136 20.180 1.00 42.39 272 THR A N 1
ATOM 2074 C CA . THR A 1 280 ? -1.459 21.820 19.809 1.00 43.58 272 THR A CA 1
ATOM 2075 C C . THR A 1 280 ? -2.516 21.887 18.711 1.00 44.82 272 THR A C 1
ATOM 2076 O O . THR A 1 280 ? -2.867 20.865 18.124 1.00 50.71 272 THR A O 1
ATOM 2080 N N . GLY A 1 281 ? -3.017 23.088 18.440 1.00 40.66 273 GLY A N 1
ATOM 2081 C CA . GLY A 1 281 ? -4.023 23.277 17.405 1.00 47.17 273 GLY A CA 1
ATOM 2082 C C . GLY A 1 281 ? -5.402 22.799 17.819 1.00 51.51 273 GLY A C 1
ATOM 2083 O O . GLY A 1 281 ? -6.328 22.762 17.014 1.00 41.55 273 GLY A O 1
ATOM 2084 N N . ARG A 1 282 ? -5.546 22.418 19.082 1.00 50.63 274 ARG A N 1
ATOM 2085 C CA . ARG A 1 282 ? -6.839 21.962 19.563 1.00 48.16 274 ARG A CA 1
ATOM 2086 C C . ARG A 1 282 ? -7.286 22.830 20.725 1.00 42.14 274 ARG A C 1
ATOM 2087 O O . ARG A 1 282 ? -6.531 23.052 21.663 1.00 42.68 274 ARG A O 1
ATOM 2095 N N . SER A 1 283 ? -8.507 23.344 20.650 1.00 39.95 275 SER A N 1
ATOM 2096 C CA . SER A 1 283 ? -9.008 24.233 21.690 1.00 40.16 275 SER A CA 1
ATOM 2097 C C . SER A 1 283 ? -9.507 23.454 22.901 1.00 39.47 275 SER A C 1
ATOM 2098 O O . SER A 1 283 ? -9.967 22.317 22.777 1.00 43.86 275 SER A O 1
ATOM 2101 N N . VAL A 1 284 ? -9.417 24.081 24.068 1.00 39.17 276 VAL A N 1
ATOM 2102 C CA . VAL A 1 284 ? -9.944 23.503 25.302 1.00 38.43 276 VAL A CA 1
ATOM 2103 C C . VAL A 1 284 ? -11.424 23.849 25.437 1.00 38.91 276 VAL A C 1
ATOM 2104 O O . VAL A 1 284 ? -11.778 25.020 25.414 1.00 39.74 276 VAL A O 1
ATOM 2108 N N . PRO A 1 285 ? -12.296 22.835 25.565 1.00 38.46 277 PRO A N 1
ATOM 2109 C CA . PRO A 1 285 ? -13.736 23.129 25.638 1.00 42.72 277 PRO A CA 1
ATOM 2110 C C . PRO A 1 285 ? -14.166 23.647 27.016 1.00 49.72 277 PRO A C 1
ATOM 2111 O O . PRO A 1 285 ? -14.766 22.918 27.801 1.00 53.41 277 PRO A O 1
ATOM 2115 N N . VAL A 1 286 ? -13.866 24.915 27.282 1.00 39.48 278 VAL A N 1
ATOM 2116 C CA . VAL A 1 286 ? -14.124 25.533 28.573 1.00 39.45 278 VAL A CA 1
ATOM 2117 C C . VAL A 1 286 ? -15.607 25.735 28.852 1.00 39.91 278 VAL A C 1
ATOM 2118 O O . VAL A 1 286 ? -16.359 26.190 27.997 1.00 40.77 278 VAL A O 1
ATOM 2122 N N . ALA A 1 287 ? -16.017 25.366 30.058 1.00 45.62 279 ALA A N 1
ATOM 2123 C CA . ALA A 1 287 ? -17.335 25.714 30.556 1.00 52.14 279 ALA A CA 1
ATOM 2124 C C . ALA A 1 287 ? -17.143 26.680 31.708 1.00 39.94 279 ALA A C 1
ATOM 2125 O O . ALA A 1 287 ? -16.750 26.281 32.803 1.00 43.06 279 ALA A O 1
ATOM 2127 N N . MET A 1 288 ? -17.391 27.953 31.448 1.00 42.77 280 MET A N 1
ATOM 2128 C CA . MET A 1 288 ? -17.188 28.988 32.445 1.00 44.52 280 MET A CA 1
ATOM 2129 C C . MET A 1 288 ? -18.335 29.001 33.450 1.00 46.58 280 MET A C 1
ATOM 2130 O O . MET A 1 288 ? -19.498 29.161 33.077 1.00 45.33 280 MET A O 1
ATOM 2135 N N . ARG A 1 289 ? -17.993 28.810 34.719 1.00 50.33 281 ARG A N 1
ATOM 2136 C CA A ARG A 1 289 ? -18.992 28.852 35.779 0.47 55.41 281 ARG A CA 1
ATOM 2137 C CA B ARG A 1 289 ? -18.945 28.802 35.826 0.53 55.41 281 ARG A CA 1
ATOM 2138 C C . ARG A 1 289 ? -18.715 29.999 36.742 1.00 58.76 281 ARG A C 1
ATOM 2139 O O . ARG A 1 289 ? -17.667 30.648 36.674 1.00 54.78 281 ARG A O 1
ATOM 2154 N N . ALA A 1 290 ? -19.677 30.262 37.619 1.00 58.95 282 ALA A N 1
ATOM 2155 C CA . ALA A 1 290 ? -19.574 31.361 38.567 1.00 57.80 282 ALA A CA 1
ATOM 2156 C C . ALA A 1 290 ? -18.362 31.207 39.484 1.00 53.45 282 ALA A C 1
ATOM 2157 O O . ALA A 1 290 ? -18.059 30.112 39.965 1.00 54.47 282 ALA A O 1
ATOM 2159 N N . ARG A 1 291 ? -17.670 32.316 39.713 1.00 48.46 283 ARG A N 1
ATOM 2160 C CA . ARG A 1 291 ? -16.564 32.339 40.659 1.00 51.69 283 ARG A CA 1
ATOM 2161 C C . ARG A 1 291 ? -17.074 32.007 42.053 1.00 57.11 283 ARG A C 1
ATOM 2162 O O . ARG A 1 291 ? -18.145 32.462 42.454 1.00 63.87 283 ARG A O 1
ATOM 2170 N N . ARG A 1 292 ? -16.318 31.193 42.777 1.00 53.89 284 ARG A N 1
ATOM 2171 C CA . ARG A 1 292 ? -16.631 30.889 44.171 1.00 63.24 284 ARG A CA 1
ATOM 2172 C C . ARG A 1 292 ? -16.152 32.021 45.073 1.00 66.11 284 ARG A C 1
ATOM 2173 O O . ARG A 1 292 ? -14.994 32.431 44.996 1.00 65.69 284 ARG A O 1
ATOM 2181 N N . ALA A 1 293 ? -17.050 32.530 45.913 1.00 65.73 285 ALA A N 1
ATOM 2182 C CA . ALA A 1 293 ? -16.729 33.644 46.801 1.00 67.38 285 ALA A CA 1
ATOM 2183 C C . ALA A 1 293 ? -15.566 33.293 47.727 1.00 61.82 285 ALA A C 1
ATOM 2184 O O . ALA A 1 293 ? -15.449 32.158 48.189 1.00 62.35 285 ALA A O 1
ATOM 2186 N N . GLY A 1 294 ? -14.696 34.268 47.972 1.00 60.09 286 GLY A N 1
ATOM 2187 C CA . GLY A 1 294 ? -13.558 34.059 48.846 1.00 62.96 286 GLY A CA 1
ATOM 2188 C C . GLY A 1 294 ? -12.432 33.246 48.228 1.00 68.52 286 GLY A C 1
ATOM 2189 O O . GLY A 1 294 ? -11.565 32.733 48.941 1.00 71.42 286 GLY A O 1
ATOM 2190 N N . ASP A 1 295 ? -12.437 33.120 46.904 1.00 64.23 287 ASP A N 1
ATOM 2191 C CA . ASP A 1 295 ? -11.345 32.442 46.213 1.00 57.65 287 ASP A CA 1
ATOM 2192 C C . ASP A 1 295 ? -10.328 33.465 45.713 1.00 49.72 287 ASP A C 1
ATOM 2193 O O . ASP A 1 295 ? -10.693 34.427 45.043 1.00 49.87 287 ASP A O 1
ATOM 2198 N N . PRO A 1 296 ? -9.045 33.254 46.040 1.00 43.97 288 PRO A N 1
ATOM 2199 C CA . PRO A 1 296 ? -7.967 34.196 45.718 1.00 47.52 288 PRO A CA 1
ATOM 2200 C C . PRO A 1 296 ? -7.773 34.376 44.227 1.00 51.55 288 PRO A C 1
ATOM 2201 O O . PRO A 1 296 ? -7.793 33.393 43.488 1.00 51.69 288 PRO A O 1
ATOM 2205 N N . PRO A 1 297 ? -7.577 35.626 43.787 1.00 52.71 289 PRO A N 1
ATOM 2206 C CA . PRO A 1 297 ? -7.349 35.935 42.376 1.00 50.91 289 PRO A CA 1
ATOM 2207 C C . PRO A 1 297 ? -5.974 35.478 41.919 1.00 45.89 289 PRO A C 1
ATOM 2208 O O . PRO A 1 297 ? -5.787 35.132 40.752 1.00 49.17 289 PRO A O 1
ATOM 2212 N N . ALA A 1 298 ? -5.017 35.476 42.839 1.00 40.01 290 ALA A N 1
ATOM 2213 C CA . ALA A 1 298 ? -3.641 35.183 42.473 1.00 46.34 290 ALA A CA 1
ATOM 2214 C C . ALA A 1 298 ? -2.872 34.577 43.632 1.00 50.45 290 ALA A C 1
ATOM 2215 O O . ALA A 1 298 ? -2.939 35.056 44.764 1.00 53.83 290 ALA A O 1
ATOM 2217 N N . LEU A 1 299 ? -2.155 33.502 43.329 1.00 47.08 291 LEU A N 1
ATOM 2218 C CA . LEU A 1 299 ? -1.262 32.861 44.287 1.00 40.65 291 LEU A CA 1
ATOM 2219 C C . LEU A 1 299 ? 0.017 32.438 43.580 1.00 39.63 291 LEU A C 1
ATOM 2220 O O . LEU A 1 299 ? -0.025 31.688 42.606 1.00 46.72 291 LEU A O 1
ATOM 2225 N N . TYR A 1 300 ? 1.153 32.923 44.060 1.00 38.84 292 TYR A N 1
ATOM 2226 C CA . TYR A 1 300 ? 2.436 32.472 43.549 1.00 42.18 292 TYR A CA 1
ATOM 2227 C C . TYR A 1 300 ? 3.529 32.794 44.561 1.00 47.76 292 TYR A C 1
ATOM 2228 O O . TYR A 1 300 ? 3.393 33.704 45.381 1.00 45.31 292 TYR A O 1
ATOM 2237 N N . ALA A 1 301 ? 4.610 32.027 44.495 1.00 47.01 293 ALA A N 1
ATOM 2238 C CA . ALA A 1 301 ? 5.640 32.044 45.521 1.00 44.86 293 ALA A CA 1
ATOM 2239 C C . ALA A 1 301 ? 6.826 32.932 45.165 1.00 46.82 293 ALA A C 1
ATOM 2240 O O . ALA A 1 301 ? 7.153 33.111 43.994 1.00 47.91 293 ALA A O 1
ATOM 2242 N N . ASP A 1 302 ? 7.471 33.466 46.197 1.00 47.88 294 ASP A N 1
ATOM 2243 C CA . ASP A 1 302 ? 8.709 34.219 46.060 1.00 48.53 294 ASP A CA 1
ATOM 2244 C C . ASP A 1 302 ? 9.899 33.254 46.072 1.00 44.61 294 ASP A C 1
ATOM 2245 O O . ASP A 1 302 ? 10.150 32.591 47.077 1.00 43.21 294 ASP A O 1
ATOM 2250 N N . PRO A 1 303 ? 10.633 33.170 44.951 1.00 38.88 295 PRO A N 1
ATOM 2251 C CA . PRO A 1 303 ? 11.715 32.193 44.798 1.00 45.10 295 PRO A CA 1
ATOM 2252 C C . PRO A 1 303 ? 13.104 32.703 45.198 1.00 46.25 295 PRO A C 1
ATOM 2253 O O . PRO A 1 303 ? 14.093 32.014 44.930 1.00 41.88 295 PRO A O 1
ATOM 2257 N N . ALA A 1 304 ? 13.177 33.879 45.814 1.00 47.28 296 ALA A N 1
ATOM 2258 C CA . ALA A 1 304 ? 14.468 34.515 46.088 1.00 49.15 296 ALA A CA 1
ATOM 2259 C C . ALA A 1 304 ? 15.322 33.732 47.085 1.00 44.32 296 ALA A C 1
ATOM 2260 O O . ALA A 1 304 ? 16.526 33.611 46.894 1.00 43.89 296 ALA A O 1
ATOM 2262 N N . LEU A 1 305 ? 14.703 33.195 48.135 1.00 44.17 297 LEU A N 1
ATOM 2263 C CA . LEU A 1 305 ? 15.460 32.496 49.167 1.00 39.89 297 LEU A CA 1
ATOM 2264 C C . LEU A 1 305 ? 16.125 31.232 48.624 1.00 40.90 297 LEU A C 1
ATOM 2265 O O . LEU A 1 305 ? 17.269 30.936 48.956 1.00 40.65 297 LEU A O 1
ATOM 2270 N N . ALA A 1 306 ? 15.409 30.491 47.787 1.00 42.19 298 ALA A N 1
ATOM 2271 C CA . ALA A 1 306 ? 15.976 29.315 47.139 1.00 40.09 298 ALA A CA 1
ATOM 2272 C C . ALA A 1 306 ? 17.169 29.684 46.254 1.00 42.18 298 ALA A C 1
ATOM 2273 O O . ALA A 1 306 ? 18.149 28.942 46.190 1.00 43.65 298 ALA A O 1
ATOM 2275 N N . ALA A 1 307 ? 17.080 30.820 45.564 1.00 44.45 299 ALA A N 1
ATOM 2276 C CA . ALA A 1 307 ? 18.202 31.310 44.761 1.00 47.35 299 ALA A CA 1
ATOM 2277 C C . ALA A 1 307 ? 19.414 31.577 45.645 1.00 45.44 299 ALA A C 1
ATOM 2278 O O . ALA A 1 307 ? 20.532 31.184 45.320 1.00 43.36 299 ALA A O 1
ATOM 2280 N N . GLU A 1 308 ? 19.181 32.225 46.780 1.00 44.72 300 GLU A N 1
ATOM 2281 C CA . GLU A 1 308 ? 20.260 32.539 47.701 1.00 45.97 300 GLU A CA 1
ATOM 2282 C C . GLU A 1 308 ? 20.873 31.297 48.344 1.00 49.81 300 GLU A C 1
ATOM 2283 O O . GLU A 1 308 ? 22.091 31.141 48.365 1.00 44.67 300 GLU A O 1
ATOM 2289 N N . LYS A 1 309 ? 20.033 30.412 48.874 1.00 47.20 301 LYS A N 1
ATOM 2290 C CA . LYS A 1 309 ? 20.529 29.315 49.701 1.00 47.99 301 LYS A CA 1
ATOM 2291 C C . LYS A 1 309 ? 20.907 28.059 48.914 1.00 48.35 301 LYS A C 1
ATOM 2292 O O . LYS A 1 309 ? 21.772 27.297 49.341 1.00 48.60 301 LYS A O 1
ATOM 2298 N N . LEU A 1 310 ? 20.255 27.835 47.777 1.00 45.12 302 LEU A N 1
ATOM 2299 C CA . LEU A 1 310 ? 20.531 26.650 46.969 1.00 41.53 302 LEU A CA 1
ATOM 2300 C C . LEU A 1 310 ? 21.193 26.974 45.633 1.00 44.18 302 LEU A C 1
ATOM 2301 O O . LEU A 1 310 ? 21.634 26.070 44.923 1.00 45.50 302 LEU A O 1
ATOM 2306 N N . GLY A 1 311 ? 21.261 28.255 45.290 1.00 44.16 303 GLY A N 1
ATOM 2307 C CA . GLY A 1 311 ? 21.701 28.653 43.966 1.00 42.90 303 GLY A CA 1
ATOM 2308 C C . GLY A 1 311 ? 20.736 28.150 42.904 1.00 44.53 303 GLY A C 1
ATOM 2309 O O . GLY A 1 311 ? 21.143 27.839 41.786 1.00 46.88 303 GLY A O 1
ATOM 2310 N N . PHE A 1 312 ? 19.454 28.068 43.253 1.00 47.35 304 PHE A N 1
ATOM 2311 C CA . PHE A 1 312 ? 18.444 27.490 42.360 1.00 38.07 304 PHE A CA 1
ATOM 2312 C C . PHE A 1 312 ? 17.620 28.513 41.577 1.00 38.57 304 PHE A C 1
ATOM 2313 O O . PHE A 1 312 ? 17.010 29.403 42.159 1.00 46.47 304 PHE A O 1
ATOM 2321 N N . HIS A 1 313 ? 17.608 28.360 40.253 1.00 40.97 305 HIS A N 1
ATOM 2322 C CA . HIS A 1 313 ? 16.705 29.093 39.364 1.00 41.36 305 HIS A CA 1
ATOM 2323 C C . HIS A 1 313 ? 15.999 28.096 38.460 1.00 38.50 305 HIS A C 1
ATOM 2324 O O . HIS A 1 313 ? 16.609 27.112 38.038 1.00 38.19 305 HIS A O 1
ATOM 2331 N N . THR A 1 314 ? 14.728 28.336 38.153 1.00 42.90 306 THR A N 1
ATOM 2332 C CA . THR A 1 314 ? 14.047 27.507 37.166 1.00 46.47 306 THR A CA 1
ATOM 2333 C C . THR A 1 314 ? 14.630 27.776 35.789 1.00 49.06 306 THR A C 1
ATOM 2334 O O . THR A 1 314 ? 14.948 28.916 35.465 1.00 39.48 306 THR A O 1
ATOM 2338 N N . VAL A 1 315 ? 14.785 26.731 34.982 1.00 38.18 307 VAL A N 1
ATOM 2339 C CA . VAL A 1 315 ? 15.234 26.931 33.606 1.00 43.66 307 VAL A CA 1
ATOM 2340 C C . VAL A 1 315 ? 14.296 26.259 32.610 1.00 42.89 307 VAL A C 1
ATOM 2341 O O . VAL A 1 315 ? 14.476 26.399 31.411 1.00 38.92 307 VAL A O 1
ATOM 2345 N N . TYR A 1 316 ? 13.290 25.542 33.105 1.00 37.58 308 TYR A N 1
ATOM 2346 C CA . TYR A 1 316 ? 12.340 24.861 32.222 1.00 37.19 308 TYR A CA 1
ATOM 2347 C C . TYR A 1 316 ? 10.892 25.287 32.461 1.00 37.05 308 TYR A C 1
ATOM 2348 O O . TYR A 1 316 ? 9.966 24.683 31.918 1.00 37.63 308 TYR A O 1
ATOM 2357 N N . SER A 1 317 ? 10.684 26.312 33.276 1.00 37.39 309 SER A N 1
ATOM 2358 C CA . SER A 1 317 ? 9.339 26.593 33.746 1.00 38.29 309 SER A CA 1
ATOM 2359 C C . SER A 1 317 ? 8.646 27.753 33.028 1.00 41.46 309 SER A C 1
ATOM 2360 O O . SER A 1 317 ? 7.700 28.340 33.554 1.00 39.87 309 SER A O 1
ATOM 2363 N N . ASP A 1 318 ? 9.099 28.071 31.821 1.00 38.65 310 ASP A N 1
ATOM 2364 C CA . ASP A 1 318 ? 8.328 28.961 30.963 1.00 42.95 310 ASP A CA 1
ATOM 2365 C C . ASP A 1 318 ? 7.083 28.201 30.488 1.00 42.45 310 ASP A C 1
ATOM 2366 O O . ASP A 1 318 ? 7.138 26.988 30.278 1.00 40.49 310 ASP A O 1
ATOM 2371 N N . LEU A 1 319 ? 5.961 28.898 30.346 1.00 42.63 311 LEU A N 1
ATOM 2372 C CA . LEU A 1 319 ? 4.697 28.241 30.003 1.00 39.45 311 LEU A CA 1
ATOM 2373 C C . LEU A 1 319 ? 4.824 27.355 28.767 1.00 40.42 311 LEU A C 1
ATOM 2374 O O . LEU A 1 319 ? 4.337 26.226 28.743 1.00 38.36 311 LEU A O 1
ATOM 2379 N N . ASP A 1 320 ? 5.504 27.873 27.750 1.00 41.90 312 ASP A N 1
ATOM 2380 C CA A ASP A 1 320 ? 5.624 27.139 26.500 0.57 44.19 312 ASP A CA 1
ATOM 2381 C CA B ASP A 1 320 ? 5.722 27.177 26.486 0.43 44.25 312 ASP A CA 1
ATOM 2382 C C . ASP A 1 320 ? 6.323 25.786 26.694 1.00 42.70 312 ASP A C 1
ATOM 2383 O O . ASP A 1 320 ? 5.870 24.786 26.135 1.00 41.23 312 ASP A O 1
ATOM 2392 N N . THR A 1 321 ? 7.373 25.730 27.507 1.00 38.32 313 THR A N 1
ATOM 2393 C CA . THR A 1 321 ? 8.039 24.453 27.776 1.00 37.53 313 THR A CA 1
ATOM 2394 C C . THR A 1 321 ? 7.141 23.510 28.579 1.00 36.58 313 THR A C 1
ATOM 2395 O O . THR A 1 321 ? 7.062 22.312 28.297 1.00 37.71 313 THR A O 1
ATOM 2399 N N . ILE A 1 322 ? 6.458 24.059 29.573 1.00 36.88 314 ILE A N 1
ATOM 2400 C CA . ILE A 1 322 ? 5.517 23.267 30.365 1.00 37.81 314 ILE A CA 1
ATOM 2401 C C . ILE A 1 322 ? 4.472 22.648 29.445 1.00 38.99 314 ILE A C 1
ATOM 2402 O O . ILE A 1 322 ? 4.237 21.440 29.484 1.00 34.79 314 ILE A O 1
ATOM 2407 N N . ILE A 1 323 ? 3.878 23.468 28.580 1.00 37.09 315 ILE A N 1
ATOM 2408 C CA . ILE A 1 323 ? 2.811 22.966 27.721 1.00 37.45 315 ILE A CA 1
ATOM 2409 C C . ILE A 1 323 ? 3.329 21.963 26.707 1.00 35.97 315 ILE A C 1
ATOM 2410 O O . ILE A 1 323 ? 2.766 20.886 26.540 1.00 35.39 315 ILE A O 1
ATOM 2415 N N . ARG A 1 324 ? 4.408 22.334 26.027 1.00 36.49 316 ARG A N 1
ATOM 2416 C CA . ARG A 1 324 ? 4.992 21.504 24.986 1.00 36.43 316 ARG A CA 1
ATOM 2417 C C . ARG A 1 324 ? 5.405 20.110 25.492 1.00 45.53 316 ARG A C 1
ATOM 2418 O O . ARG A 1 324 ? 5.225 19.105 24.799 1.00 35.20 316 ARG A O 1
ATOM 2426 N N . THR A 1 325 ? 5.953 20.035 26.698 1.00 35.10 317 THR A N 1
ATOM 2427 C CA . THR A 1 325 ? 6.443 18.743 27.173 1.00 34.31 317 THR A CA 1
ATOM 2428 C C . THR A 1 325 ? 5.325 17.882 27.751 1.00 34.27 317 THR A C 1
ATOM 2429 O O . THR A 1 325 ? 5.408 16.660 27.713 1.00 32.96 317 THR A O 1
ATOM 2433 N N . ALA A 1 326 ? 4.269 18.507 28.260 1.00 33.61 318 ALA A N 1
ATOM 2434 C CA . ALA A 1 326 ? 3.157 17.741 28.824 1.00 32.96 318 ALA A CA 1
ATOM 2435 C C . ALA A 1 326 ? 2.195 17.231 27.749 1.00 33.01 318 ALA A C 1
ATOM 2436 O O . ALA A 1 326 ? 1.695 16.111 27.831 1.00 33.03 318 ALA A O 1
ATOM 2438 N N . ALA A 1 327 ? 1.952 18.060 26.737 1.00 36.96 319 ALA A N 1
ATOM 2439 C CA . ALA A 1 327 ? 0.911 17.784 25.744 1.00 35.73 319 ALA A CA 1
ATOM 2440 C C . ALA A 1 327 ? 0.931 16.369 25.127 1.00 37.59 319 ALA A C 1
ATOM 2441 O O . ALA A 1 327 ? -0.124 15.738 25.026 1.00 35.61 319 ALA A O 1
ATOM 2443 N N . PRO A 1 328 ? 2.113 15.853 24.723 1.00 37.97 320 PRO A N 1
ATOM 2444 C CA . PRO A 1 328 ? 2.113 14.512 24.114 1.00 32.95 320 PRO A CA 1
ATOM 2445 C C . PRO A 1 328 ? 1.632 13.394 25.026 1.00 37.46 320 PRO A C 1
ATOM 2446 O O . PRO A 1 328 ? 1.279 12.317 24.539 1.00 39.42 320 PRO A O 1
ATOM 2450 N N . HIS A 1 329 ? 1.613 13.637 26.332 1.00 34.50 321 HIS A N 1
ATOM 2451 C CA . HIS A 1 329 ? 1.171 12.616 27.257 1.00 30.97 321 HIS A CA 1
ATOM 2452 C C . HIS A 1 329 ? -0.340 12.596 27.440 1.00 36.53 321 HIS A C 1
ATOM 2453 O O . HIS A 1 329 ? -0.873 11.689 28.067 1.00 35.09 321 HIS A O 1
ATOM 2460 N N . PHE A 1 330 ? -1.037 13.579 26.884 1.00 35.69 322 PHE A N 1
ATOM 2461 C CA . PHE A 1 330 ? -2.480 13.632 27.071 1.00 35.79 322 PHE A CA 1
ATOM 2462 C C . PHE A 1 330 ? -3.224 13.660 25.744 1.00 37.54 322 PHE A C 1
ATOM 2463 O O . PHE A 1 330 ? -4.259 14.283 25.632 1.00 39.54 322 PHE A O 1
ATOM 2471 N N . GLY A 1 331 ? -2.680 12.975 24.748 1.00 36.53 323 GLY A N 1
ATOM 2472 C CA . GLY A 1 331 ? -3.357 12.806 23.479 1.00 37.34 323 GLY A CA 1
ATOM 2473 C C . GLY A 1 331 ? -3.270 13.998 22.552 1.00 41.92 323 GLY A C 1
ATOM 2474 O O . GLY A 1 331 ? -4.085 14.123 21.644 1.00 44.83 323 GLY A O 1
ATOM 2475 N N . LEU A 1 332 ? -2.291 14.872 22.768 1.00 36.22 324 LEU A N 1
ATOM 2476 C CA . LEU A 1 332 ? -2.130 16.045 21.913 1.00 43.82 324 LEU A CA 1
ATOM 2477 C C . LEU A 1 332 ? -0.818 15.975 21.140 1.00 46.55 324 LEU A C 1
ATOM 2478 O O . LEU A 1 332 ? 0.075 15.200 21.480 1.00 47.38 324 LEU A O 1
ATOM 2483 N N . GLU A 1 333 ? -0.719 16.774 20.087 1.00 45.09 325 GLU A N 1
ATOM 2484 C CA . GLU A 1 333 ? 0.496 16.845 19.283 1.00 47.19 325 GLU A CA 1
ATOM 2485 C C . GLU A 1 333 ? 0.986 18.286 19.226 1.00 46.15 325 GLU A C 1
ATOM 2486 O O . GLU A 1 333 ? 0.202 19.209 19.025 1.00 50.77 325 GLU A O 1
ATOM 2488 N N . VAL A 1 334 ? 2.282 18.484 19.418 1.00 41.60 326 VAL A N 1
ATOM 2489 C CA . VAL A 1 334 ? 2.849 19.823 19.322 1.00 43.88 326 VAL A CA 1
ATOM 2490 C C . VAL A 1 334 ? 3.170 20.151 17.870 1.00 53.03 326 VAL A C 1
ATOM 2491 O O . VAL A 1 334 ? 3.899 19.416 17.209 1.00 54.26 326 VAL A O 1
ATOM 2495 N N . ARG A 1 335 ? 2.623 21.258 17.381 1.00 61.45 327 ARG A N 1
ATOM 2496 C CA . ARG A 1 335 ? 2.807 21.650 15.987 1.00 70.65 327 ARG A CA 1
ATOM 2497 C C . ARG A 1 335 ? 3.655 22.915 15.872 1.00 72.45 327 ARG A C 1
ATOM 2498 O O . ARG A 1 335 ? 3.524 23.839 16.677 1.00 74.06 327 ARG A O 1
#

B-factor: mean 35.52, std 13.21, range [13.08, 90.87]

Nearest PDB structures (foldseek):
  4wok-assembly1_A  TM=1.003E+00  e=5.306E-75  Brucella ovis ATCC 25840
  8wxk-assembly1_A  TM=9.762E-01  e=7.718E-44  Nostoc sp. PCC 7120 = FACHB-418
  2c20-assembly3_E  TM=9.817E-01  e=1.691E-40  Bacillus anthracis str. Ames
  8wov-assembly1_A  TM=9.423E-01  e=9.672E-36  Arabidopsis thaliana
  7k3p-assembly1_B  TM=8.972E-01  e=3.004E-36  Campylobacter jejuni subsp. jejuni NCTC 11168 = ATCC 700819